Protein AF-A0A8J6JQG6-F1 (afdb_monomer)

pLDDT: mean 74.6, std 12.48, range [31.72, 90.19]

Structure (mmCIF, N/CA/C/O backbone):
data_AF-A0A8J6JQG6-F1
#
_entry.id   AF-A0A8J6JQG6-F1
#
loop_
_atom_site.group_PDB
_atom_site.id
_atom_site.type_symbol
_atom_site.label_atom_id
_atom_site.label_alt_id
_atom_site.label_comp_id
_atom_site.label_asym_id
_atom_site.label_entity_id
_atom_site.label_seq_id
_atom_site.pdbx_PDB_ins_code
_atom_site.Cartn_x
_atom_site.Cartn_y
_atom_site.Cartn_z
_atom_site.occupancy
_atom_site.B_iso_or_equiv
_atom_site.auth_seq_id
_atom_site.auth_comp_id
_atom_site.auth_asym_id
_atom_site.auth_atom_id
_atom_site.pdbx_PDB_model_num
ATOM 1 N N . MET A 1 1 ? -0.454 -1.328 13.607 1.00 31.72 1 MET A N 1
ATOM 2 C CA . MET A 1 1 ? 1.023 -1.395 13.628 1.00 31.72 1 MET A CA 1
ATOM 3 C C . MET A 1 1 ? 1.560 -2.389 12.595 1.00 31.72 1 MET A C 1
ATOM 5 O O . MET A 1 1 ? 2.395 -1.984 11.809 1.00 31.72 1 MET A O 1
ATOM 9 N N . ILE A 1 2 ? 1.030 -3.621 12.495 1.00 31.72 2 ILE A N 1
ATOM 10 C CA . ILE A 1 2 ? 1.484 -4.625 11.500 1.00 31.72 2 ILE A CA 1
ATOM 11 C C . ILE A 1 2 ? 1.287 -4.165 10.039 1.00 31.72 2 ILE A C 1
ATOM 13 O O . ILE A 1 2 ? 2.210 -4.265 9.242 1.00 31.72 2 ILE A O 1
ATOM 17 N N . SER A 1 3 ? 0.148 -3.559 9.688 1.00 44.53 3 SER A N 1
ATOM 18 C CA . SER A 1 3 ? -0.100 -3.089 8.309 1.00 44.53 3 SER A CA 1
ATOM 19 C C . SER A 1 3 ? 0.794 -1.925 7.861 1.00 44.53 3 SER A C 1
ATOM 21 O O . SER A 1 3 ? 0.922 -1.674 6.670 1.00 44.53 3 SER A O 1
ATOM 23 N N . PHE A 1 4 ? 1.421 -1.223 8.809 1.00 45.19 4 PHE A N 1
ATOM 24 C CA . PHE A 1 4 ? 2.232 -0.037 8.553 1.00 45.19 4 PHE A CA 1
ATOM 25 C C . PHE A 1 4 ? 3.608 -0.402 7.976 1.00 45.19 4 PHE A C 1
ATOM 27 O O . PHE A 1 4 ? 4.039 0.148 6.967 1.00 45.19 4 PHE A O 1
ATOM 34 N N . SER A 1 5 ? 4.280 -1.376 8.598 1.00 49.78 5 SER A N 1
ATOM 35 C CA . SER A 1 5 ? 5.591 -1.864 8.155 1.00 49.78 5 SER A CA 1
ATOM 36 C C . SER A 1 5 ? 5.506 -2.672 6.860 1.00 49.78 5 SER A C 1
ATOM 38 O O . SER A 1 5 ? 6.446 -2.654 6.072 1.00 49.78 5 SER A O 1
ATOM 40 N N . VAL A 1 6 ? 4.373 -3.343 6.627 1.00 56.91 6 VAL A N 1
ATOM 41 C CA . VAL A 1 6 ? 4.128 -4.097 5.392 1.00 56.91 6 VAL A CA 1
ATOM 42 C C . VAL A 1 6 ? 3.903 -3.137 4.220 1.00 56.91 6 VAL A C 1
ATOM 44 O O . VAL A 1 6 ? 4.641 -3.216 3.250 1.00 56.91 6 VAL A O 1
ATOM 47 N N . SER A 1 7 ? 2.996 -2.159 4.337 1.00 62.94 7 SER A N 1
ATOM 48 C CA . SER A 1 7 ? 2.684 -1.207 3.251 1.00 62.94 7 SER A CA 1
ATOM 49 C C . SER A 1 7 ? 3.905 -0.407 2.773 1.00 62.94 7 SER A C 1
ATOM 51 O O . SER A 1 7 ? 4.187 -0.374 1.580 1.00 62.94 7 SER A O 1
ATOM 53 N N . ALA A 1 8 ? 4.720 0.143 3.683 1.00 61.66 8 ALA A N 1
ATOM 54 C CA . ALA A 1 8 ? 5.916 0.895 3.285 1.00 61.66 8 ALA A CA 1
ATOM 55 C C . ALA A 1 8 ? 6.973 0.019 2.575 1.00 61.66 8 ALA A C 1
ATOM 57 O O . ALA A 1 8 ? 7.603 0.462 1.612 1.00 61.66 8 ALA A O 1
ATOM 58 N N . GLY A 1 9 ? 7.153 -1.232 3.018 1.00 68.44 9 GLY A N 1
ATOM 59 C CA . GLY A 1 9 ? 8.050 -2.192 2.365 1.00 68.44 9 GLY A CA 1
ATOM 60 C C . GLY A 1 9 ? 7.535 -2.648 0.997 1.00 68.44 9 GLY A C 1
ATOM 61 O O . GLY A 1 9 ? 8.308 -2.757 0.040 1.00 68.44 9 GLY A O 1
ATOM 62 N N . CYS A 1 10 ? 6.223 -2.847 0.875 1.00 71.25 10 CYS A N 1
ATOM 63 C CA . CYS A 1 10 ? 5.553 -3.154 -0.387 1.00 71.25 10 CYS A CA 1
ATOM 64 C C . CYS A 1 10 ? 5.668 -1.993 -1.379 1.00 71.25 10 CYS A C 1
ATOM 66 O O . CYS A 1 10 ? 6.067 -2.211 -2.517 1.00 71.25 10 CYS A O 1
ATOM 68 N N . ALA A 1 11 ? 5.421 -0.754 -0.949 1.00 72.62 11 ALA A N 1
ATOM 69 C CA . ALA A 1 11 ? 5.568 0.428 -1.794 1.00 72.62 11 ALA A CA 1
ATOM 70 C C . ALA A 1 11 ? 7.002 0.583 -2.324 1.00 72.62 11 ALA A C 1
ATOM 72 O O . ALA A 1 11 ? 7.199 0.845 -3.509 1.00 72.62 11 ALA A O 1
ATOM 73 N N . PHE A 1 12 ? 8.016 0.357 -1.485 1.00 76.88 12 PHE A N 1
ATOM 74 C CA . PHE A 1 12 ? 9.407 0.424 -1.931 1.00 76.88 12 PHE A CA 1
ATOM 75 C C . PHE A 1 12 ? 9.748 -0.677 -2.943 1.00 76.88 12 PHE A C 1
ATOM 77 O O . PHE A 1 12 ? 10.266 -0.403 -4.024 1.00 76.88 12 PHE A O 1
ATOM 84 N N . THR A 1 13 ? 9.421 -1.930 -2.619 1.00 79.00 13 THR A N 1
ATOM 85 C CA . THR A 1 13 ? 9.701 -3.068 -3.511 1.00 79.00 13 THR A CA 1
ATOM 86 C C . THR A 1 13 ? 8.932 -2.975 -4.825 1.00 79.00 13 THR A C 1
ATOM 88 O O . THR A 1 13 ? 9.470 -3.324 -5.876 1.00 79.00 13 THR A O 1
ATOM 91 N N . TYR A 1 14 ? 7.708 -2.447 -4.798 1.00 79.88 14 TYR A N 1
ATOM 92 C CA . TYR A 1 14 ? 6.912 -2.257 -6.000 1.00 79.88 14 TYR A CA 1
ATOM 93 C C . TYR A 1 14 ? 7.407 -1.084 -6.840 1.00 79.88 14 TYR A C 1
ATOM 95 O O . TYR A 1 14 ? 7.461 -1.206 -8.062 1.00 79.88 14 TYR A O 1
ATOM 103 N N . GLY A 1 15 ? 7.822 0.014 -6.205 1.00 74.31 15 GLY A N 1
ATOM 104 C CA . GLY A 1 15 ? 8.476 1.127 -6.890 1.00 74.31 15 GLY A CA 1
ATOM 105 C C . GLY A 1 15 ? 9.746 0.679 -7.612 1.00 74.31 15 GLY A C 1
ATOM 106 O O . GLY A 1 15 ? 9.905 0.962 -8.792 1.00 74.31 15 GLY A O 1
ATOM 107 N N . ALA A 1 16 ? 10.582 -0.112 -6.937 1.00 76.19 16 ALA A N 1
ATOM 108 C CA . ALA A 1 16 ? 11.867 -0.549 -7.473 1.00 76.19 16 ALA A CA 1
ATOM 109 C C . ALA A 1 16 ? 11.763 -1.643 -8.552 1.00 76.19 16 ALA A C 1
ATOM 111 O O . ALA A 1 16 ? 12.509 -1.607 -9.527 1.00 76.19 16 ALA A O 1
ATOM 112 N N . TYR A 1 17 ? 10.881 -2.637 -8.380 1.00 77.50 17 TYR A N 1
ATOM 113 C CA . TYR A 1 17 ? 10.898 -3.855 -9.212 1.00 77.50 17 TYR A CA 1
ATOM 114 C C . TYR A 1 17 ? 9.610 -4.125 -9.981 1.00 77.50 17 TYR A C 1
ATOM 116 O O . TYR A 1 17 ? 9.634 -4.860 -10.966 1.00 77.50 17 TYR A O 1
ATOM 124 N N . VAL A 1 18 ? 8.484 -3.549 -9.562 1.00 76.94 18 VAL A N 1
ATOM 125 C CA . VAL A 1 18 ? 7.160 -3.847 -10.133 1.00 76.94 18 VAL A CA 1
ATOM 126 C C . VAL A 1 18 ? 6.669 -2.704 -11.024 1.00 76.94 18 VAL A C 1
ATOM 128 O O . VAL A 1 18 ? 5.840 -2.931 -11.897 1.00 76.94 18 VAL A O 1
ATOM 131 N N . MET A 1 19 ? 7.210 -1.492 -10.884 1.00 80.81 19 MET A N 1
ATOM 132 C CA . MET A 1 19 ? 6.799 -0.315 -11.654 1.00 80.81 19 MET A CA 1
ATOM 133 C C . MET A 1 19 ? 6.865 -0.579 -13.174 1.00 80.81 19 MET A C 1
ATOM 135 O O . MET A 1 19 ? 7.874 -1.113 -13.640 1.00 80.81 19 MET A O 1
ATOM 139 N N . PRO A 1 20 ? 5.820 -0.260 -13.963 1.00 77.50 20 PRO A N 1
ATOM 140 C CA . PRO A 1 20 ? 5.803 -0.530 -15.400 1.00 77.50 20 PRO A CA 1
ATOM 141 C C . PRO A 1 20 ? 6.853 0.302 -16.143 1.00 77.50 20 PRO A C 1
ATOM 143 O O . PRO A 1 20 ? 7.107 1.450 -15.783 1.00 77.50 20 PRO A O 1
ATOM 146 N N . ASP A 1 21 ? 7.401 -0.251 -17.228 1.00 76.94 21 ASP A N 1
ATOM 147 C CA . ASP A 1 21 ? 8.531 0.332 -17.974 1.00 76.94 21 ASP A CA 1
ATOM 148 C C . ASP A 1 21 ? 8.277 1.783 -18.420 1.00 76.94 21 ASP A C 1
ATOM 150 O O . ASP A 1 21 ? 9.176 2.616 -18.392 1.00 76.94 21 ASP A O 1
ATOM 154 N N . ARG A 1 22 ? 7.023 2.123 -18.752 1.00 75.56 22 ARG A N 1
ATOM 155 C CA . ARG A 1 22 ? 6.607 3.477 -19.167 1.00 75.56 22 ARG A CA 1
ATOM 156 C C . ARG A 1 22 ? 6.625 4.518 -18.047 1.00 75.56 22 ARG A C 1
ATOM 158 O O . ARG A 1 22 ? 6.562 5.709 -18.338 1.00 75.56 22 ARG A O 1
ATOM 165 N N . TRP A 1 23 ? 6.599 4.092 -16.786 1.00 77.56 23 TRP A N 1
ATOM 166 C CA . TRP A 1 23 ? 6.561 4.989 -15.626 1.00 77.56 23 TRP A CA 1
ATOM 167 C C . TRP A 1 23 ? 7.932 5.171 -14.988 1.00 77.56 23 TRP A C 1
ATOM 169 O O . TRP A 1 23 ? 8.111 6.109 -14.213 1.00 77.56 23 TRP A O 1
ATOM 179 N N . ILE A 1 24 ? 8.896 4.319 -15.334 1.00 77.38 24 ILE A N 1
ATOM 180 C CA . ILE A 1 24 ? 10.275 4.420 -14.866 1.00 77.38 24 ILE A CA 1
ATOM 181 C C . ILE A 1 24 ? 10.868 5.741 -15.369 1.00 77.38 24 ILE A C 1
ATOM 183 O O . ILE A 1 24 ? 10.673 6.135 -16.515 1.00 77.38 24 ILE A O 1
ATOM 187 N N . ASN A 1 25 ? 11.513 6.469 -14.455 1.00 77.56 25 ASN A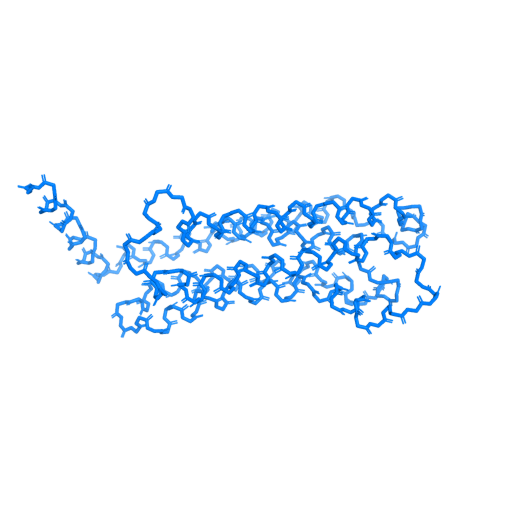 N 1
ATOM 188 C CA . ASN A 1 25 ? 11.981 7.860 -14.598 1.00 77.56 25 ASN A CA 1
ATOM 189 C C . ASN A 1 25 ? 10.887 8.919 -14.847 1.00 77.56 25 ASN A C 1
ATOM 191 O O . ASN A 1 25 ? 11.194 10.090 -15.069 1.00 77.56 25 ASN A O 1
ATOM 195 N N . GLY A 1 26 ? 9.609 8.545 -14.776 1.00 80.56 26 GLY A N 1
ATOM 196 C CA . GLY A 1 26 ? 8.495 9.486 -14.799 1.00 80.56 26 GLY A CA 1
ATOM 197 C C . GLY A 1 26 ? 8.280 10.179 -13.451 1.00 80.56 26 GLY A C 1
ATOM 198 O O . GLY A 1 26 ? 8.746 9.731 -12.402 1.00 80.56 26 GLY A O 1
ATOM 199 N N . THR A 1 27 ? 7.480 11.246 -13.458 1.00 81.06 27 THR A N 1
ATOM 200 C CA . THR A 1 27 ? 7.080 11.968 -12.236 1.00 81.06 27 THR A CA 1
ATOM 201 C C . THR A 1 27 ? 6.373 11.055 -11.234 1.00 81.06 27 THR A C 1
ATOM 203 O O . THR A 1 27 ? 6.623 11.143 -10.035 1.00 81.06 27 THR A O 1
ATOM 206 N N . PHE A 1 28 ? 5.534 10.130 -11.712 1.00 81.12 28 PHE A N 1
ATOM 207 C CA . PHE A 1 28 ? 4.843 9.174 -10.848 1.00 81.12 28 PHE A CA 1
ATOM 208 C C . PHE A 1 28 ? 5.825 8.286 -10.076 1.00 81.12 28 PHE A C 1
ATOM 210 O O . PHE A 1 28 ? 5.639 8.096 -8.880 1.00 81.12 28 PHE A O 1
ATOM 217 N N . HIS A 1 29 ? 6.898 7.810 -10.715 1.00 80.94 29 HIS A N 1
ATOM 218 C CA . HIS A 1 29 ? 7.908 6.970 -10.067 1.00 80.94 29 HIS A CA 1
ATOM 219 C C . HIS A 1 29 ? 8.642 7.701 -8.942 1.00 80.94 29 HIS A C 1
ATOM 221 O O . HIS A 1 29 ? 8.753 7.164 -7.843 1.00 80.94 29 HIS A O 1
ATOM 227 N N . GLN A 1 30 ? 9.029 8.959 -9.166 1.00 79.50 30 GLN A N 1
ATOM 228 C CA . GLN A 1 30 ? 9.729 9.768 -8.162 1.00 79.50 30 GLN A CA 1
ATOM 229 C C . GLN A 1 30 ? 8.852 10.123 -6.951 1.00 79.50 30 GLN A C 1
ATOM 231 O O . GLN A 1 30 ? 9.328 10.138 -5.816 1.00 79.50 30 GLN A O 1
ATOM 236 N N . TYR A 1 31 ? 7.564 10.405 -7.170 1.00 82.50 31 TYR A N 1
ATOM 237 C CA . TYR A 1 31 ? 6.649 10.777 -6.086 1.00 82.50 31 TYR A CA 1
ATOM 238 C C . TYR A 1 31 ? 5.974 9.584 -5.404 1.00 82.50 31 TYR A C 1
ATOM 240 O O . TYR A 1 31 ? 5.412 9.755 -4.323 1.00 82.50 31 TYR A O 1
ATOM 248 N N . TYR A 1 32 ? 6.050 8.380 -5.972 1.00 83.56 32 TYR A N 1
ATOM 249 C CA . TYR A 1 32 ? 5.367 7.200 -5.445 1.00 83.56 32 TYR A CA 1
ATOM 250 C C . TYR A 1 32 ? 5.757 6.879 -3.996 1.00 83.56 32 TYR A C 1
ATOM 252 O O . TYR A 1 32 ? 4.893 6.775 -3.125 1.00 83.56 32 TYR A O 1
ATOM 260 N N . VAL A 1 33 ? 7.061 6.794 -3.717 1.00 82.12 33 VAL A N 1
ATOM 261 C CA . VAL A 1 33 ? 7.590 6.455 -2.387 1.00 82.12 33 VAL A CA 1
ATOM 262 C C . VAL A 1 33 ? 7.330 7.571 -1.353 1.00 82.12 33 VAL A C 1
ATOM 264 O O . VAL A 1 33 ? 6.841 7.260 -0.263 1.00 82.12 33 VAL A O 1
ATOM 267 N N . PRO A 1 34 ? 7.552 8.869 -1.655 1.00 83.00 34 PRO A N 1
ATOM 268 C CA . PRO A 1 34 ? 7.149 9.963 -0.766 1.00 83.00 34 PRO A CA 1
ATOM 269 C C . PRO A 1 34 ? 5.640 10.030 -0.488 1.00 83.00 34 PRO A C 1
ATOM 271 O O . PRO A 1 34 ? 5.243 10.283 0.650 1.00 83.00 34 PRO A O 1
ATOM 274 N N . ILE A 1 35 ? 4.787 9.792 -1.493 1.00 84.69 35 ILE A N 1
ATOM 275 C CA . ILE A 1 35 ? 3.328 9.771 -1.306 1.00 84.69 35 ILE A CA 1
ATOM 276 C C . ILE A 1 35 ? 2.924 8.571 -0.448 1.00 84.69 35 ILE A C 1
ATOM 278 O O . ILE A 1 35 ? 2.113 8.737 0.461 1.00 84.69 35 ILE A O 1
ATOM 282 N N . ALA A 1 36 ? 3.520 7.393 -0.661 1.00 83.44 36 ALA A N 1
ATOM 283 C CA . ALA A 1 36 ? 3.309 6.239 0.209 1.00 83.44 36 ALA A CA 1
ATOM 284 C C . ALA A 1 36 ? 3.681 6.576 1.661 1.00 83.44 36 ALA A C 1
ATOM 286 O O . ALA A 1 36 ? 2.878 6.362 2.569 1.00 83.44 36 ALA A O 1
ATOM 287 N N . ALA A 1 37 ? 4.842 7.207 1.883 1.00 83.44 37 ALA A N 1
ATOM 288 C CA . ALA A 1 37 ? 5.263 7.679 3.201 1.00 83.44 37 ALA A CA 1
ATOM 289 C C . ALA A 1 37 ? 4.264 8.675 3.812 1.00 83.44 37 ALA A C 1
ATOM 291 O O . ALA A 1 37 ? 3.913 8.552 4.984 1.00 83.44 37 ALA A O 1
ATOM 292 N N . PHE A 1 38 ? 3.741 9.618 3.030 1.00 84.75 38 PHE A N 1
ATOM 293 C CA . PHE A 1 38 ? 2.726 10.556 3.502 1.00 84.75 38 PHE A CA 1
ATOM 294 C C . PHE A 1 38 ? 1.393 9.873 3.846 1.00 84.75 38 PHE A C 1
ATOM 296 O O . PHE A 1 38 ? 0.810 10.135 4.903 1.00 84.75 38 PHE A O 1
ATOM 303 N N . ASN A 1 39 ? 0.951 8.933 3.010 1.00 85.19 39 ASN A N 1
ATOM 304 C CA . ASN A 1 39 ? -0.240 8.120 3.246 1.00 85.19 39 ASN A CA 1
ATOM 305 C C . ASN A 1 39 ? -0.147 7.375 4.573 1.00 85.19 39 ASN A C 1
ATOM 307 O O . ASN A 1 39 ? -1.154 7.228 5.268 1.00 85.19 39 ASN A O 1
ATOM 311 N N . THR A 1 40 ? 1.056 6.963 4.969 1.00 83.19 40 THR A N 1
ATOM 312 C CA . THR A 1 40 ? 1.254 6.313 6.257 1.00 83.19 40 THR A CA 1
ATOM 313 C C . THR A 1 40 ? 0.905 7.230 7.443 1.00 83.19 40 THR A C 1
ATOM 315 O O . THR A 1 40 ? 0.198 6.798 8.356 1.00 83.19 40 THR A O 1
ATOM 318 N N . PHE A 1 41 ? 1.278 8.516 7.398 1.00 84.69 41 PHE A N 1
ATOM 319 C CA . PHE A 1 41 ? 0.901 9.493 8.428 1.00 84.69 41 PHE A CA 1
ATOM 320 C C . PHE A 1 41 ? -0.611 9.710 8.475 1.00 84.69 41 PHE A C 1
ATOM 322 O O . PHE A 1 41 ? -1.184 9.766 9.565 1.00 84.69 41 PHE A O 1
ATOM 329 N N . ILE A 1 42 ? -1.267 9.778 7.309 1.00 85.50 42 ILE A N 1
ATOM 330 C CA . ILE A 1 42 ? -2.731 9.877 7.224 1.00 85.50 42 ILE A CA 1
ATOM 331 C C . ILE A 1 42 ? -3.373 8.655 7.883 1.00 85.50 42 ILE A C 1
ATOM 333 O O . ILE A 1 42 ? -4.238 8.807 8.741 1.00 85.50 42 ILE A O 1
ATOM 337 N N . CYS A 1 43 ? -2.937 7.443 7.536 1.00 84.44 43 CYS A N 1
ATOM 338 C CA . CYS A 1 43 ? -3.525 6.208 8.057 1.00 84.44 43 CYS A CA 1
ATOM 339 C C . CYS A 1 43 ? -3.356 6.087 9.576 1.00 84.44 43 CYS A C 1
ATOM 341 O O . CYS A 1 43 ? -4.300 5.707 10.277 1.00 84.44 43 CYS A O 1
ATOM 343 N N . THR A 1 44 ? -2.185 6.454 10.099 1.00 85.06 44 THR A N 1
ATOM 344 C CA . THR A 1 44 ? -1.936 6.503 11.545 1.00 85.06 44 THR A CA 1
ATOM 345 C C . THR A 1 44 ? -2.786 7.571 12.215 1.00 85.06 44 THR A C 1
ATOM 347 O O . THR A 1 44 ? -3.432 7.279 13.217 1.00 85.06 44 THR A O 1
ATOM 350 N N . GLY A 1 45 ? -2.871 8.772 11.638 1.00 84.94 45 GLY A N 1
ATOM 351 C CA . GLY A 1 45 ? -3.731 9.842 12.138 1.00 84.94 45 GLY A CA 1
ATOM 352 C C . GLY A 1 45 ? -5.201 9.423 12.204 1.00 84.94 45 GLY A C 1
ATOM 353 O O . GLY A 1 45 ? -5.830 9.575 13.249 1.00 84.94 45 GLY A O 1
ATOM 354 N N . LEU A 1 46 ? -5.731 8.814 11.138 1.00 84.19 46 LEU A N 1
ATOM 355 C CA . LEU A 1 46 ? -7.100 8.288 11.089 1.00 84.19 46 LEU A CA 1
ATOM 356 C C . LEU A 1 46 ? -7.328 7.172 12.119 1.00 84.19 46 LEU A C 1
ATOM 358 O O . LEU A 1 46 ? -8.363 7.164 12.784 1.00 84.19 46 LEU A O 1
ATOM 362 N N . SER A 1 47 ? -6.360 6.267 12.290 1.00 83.12 47 SER A N 1
ATOM 363 C CA . SER A 1 47 ? -6.435 5.165 13.264 1.00 83.12 47 SER A CA 1
ATOM 364 C C . SER A 1 47 ? -6.362 5.651 14.714 1.00 83.12 47 SER A C 1
ATOM 366 O O . SER A 1 47 ? -7.019 5.104 15.597 1.00 83.12 47 SER A O 1
ATOM 368 N N . CYS A 1 48 ? -5.562 6.681 14.987 1.00 83.75 48 CYS A N 1
ATOM 369 C CA . CYS A 1 48 ? -5.503 7.306 16.303 1.00 83.75 48 CYS A CA 1
ATOM 370 C C . CYS A 1 48 ? -6.777 8.115 16.580 1.00 83.75 48 CYS A C 1
ATOM 372 O O . CYS A 1 48 ? -7.351 8.015 17.665 1.00 83.75 48 CYS A O 1
ATOM 374 N N . TYR A 1 49 ? -7.264 8.864 15.587 1.00 82.50 49 TYR A N 1
ATOM 375 C CA . TYR A 1 49 ? -8.473 9.675 15.705 1.00 82.50 49 TYR A CA 1
ATOM 376 C C . TYR A 1 49 ? -9.740 8.828 15.874 1.00 82.50 49 TYR A C 1
ATOM 378 O O . TYR A 1 49 ? -10.624 9.187 16.657 1.00 82.50 49 TYR A O 1
ATOM 386 N N . SER A 1 50 ? -9.814 7.658 15.227 1.00 83.00 50 SER A N 1
ATOM 387 C CA . SER A 1 50 ? -10.954 6.746 15.373 1.00 83.00 50 SER A CA 1
ATOM 388 C C . SER A 1 50 ? -11.195 6.330 16.828 1.00 83.00 50 SER A C 1
ATOM 390 O O . SER A 1 50 ? -12.334 6.035 17.183 1.00 83.00 50 SER A O 1
ATOM 392 N N . ARG A 1 51 ? -10.162 6.351 17.683 1.00 79.31 51 ARG A N 1
ATOM 393 C CA . ARG A 1 51 ? -10.275 6.019 19.111 1.00 79.31 51 ARG A CA 1
ATOM 394 C C . ARG A 1 51 ? -11.035 7.068 19.922 1.00 79.31 51 ARG A C 1
ATOM 396 O O . ARG A 1 51 ? -11.750 6.718 20.852 1.00 79.31 51 ARG A O 1
ATOM 403 N N . PHE A 1 52 ? -10.946 8.342 19.545 1.00 78.75 52 PHE A N 1
ATOM 404 C CA . PHE A 1 52 ? -11.738 9.404 20.179 1.00 78.75 52 PHE A CA 1
ATOM 405 C C . PHE A 1 52 ? -13.214 9.320 19.778 1.00 78.75 52 PHE A C 1
ATOM 407 O O . PHE A 1 52 ? -14.097 9.594 20.585 1.00 78.75 52 PHE A O 1
ATOM 414 N N . LEU A 1 53 ? -13.480 8.904 18.538 1.00 76.62 53 LEU A N 1
ATOM 415 C CA . LEU A 1 53 ? -14.831 8.752 17.996 1.00 76.62 53 LEU A CA 1
ATOM 416 C C . LEU A 1 53 ? -15.505 7.427 18.370 1.00 76.62 53 LEU A C 1
ATOM 418 O O . LEU A 1 53 ? -16.692 7.265 18.100 1.00 76.62 53 LEU A O 1
ATOM 422 N N . GLU A 1 54 ? -14.776 6.476 18.955 1.00 77.25 54 GLU A N 1
ATOM 423 C CA . GLU A 1 54 ? -15.289 5.138 19.268 1.00 77.25 54 GLU A CA 1
ATOM 424 C C . GLU A 1 54 ? -16.500 5.187 20.209 1.00 77.25 54 GLU A C 1
ATOM 426 O O . GLU A 1 54 ? -17.463 4.449 20.005 1.00 77.25 54 GLU A O 1
ATOM 431 N N . VAL A 1 55 ? -16.488 6.117 21.169 1.00 69.75 55 VAL A N 1
ATOM 432 C CA . VAL A 1 55 ? -17.564 6.287 22.157 1.00 69.75 55 VAL A CA 1
ATOM 433 C C . VAL A 1 55 ? -18.754 7.059 21.590 1.00 69.75 55 VAL A C 1
ATOM 435 O O . VAL A 1 55 ? -19.895 6.648 21.777 1.00 69.75 55 VAL A O 1
ATOM 438 N N . ASP A 1 56 ? -18.505 8.156 20.870 1.00 77.06 56 ASP A N 1
ATOM 439 C CA . ASP A 1 56 ? -19.578 9.035 20.387 1.00 77.06 56 ASP A CA 1
ATOM 440 C C . ASP A 1 56 ? -20.229 8.508 19.089 1.00 77.06 56 ASP A C 1
ATOM 442 O O . ASP A 1 56 ? -21.422 8.716 18.857 1.00 77.06 56 ASP A O 1
ATOM 446 N N . ARG A 1 57 ? -19.459 7.849 18.206 1.00 79.50 57 ARG A N 1
ATOM 447 C CA . ARG A 1 57 ? -19.884 7.392 16.867 1.00 79.50 57 ARG A CA 1
ATOM 448 C C . ARG A 1 57 ? -19.179 6.081 16.457 1.00 79.50 57 ARG A C 1
ATOM 450 O O . ARG A 1 57 ? -18.312 6.093 15.573 1.00 79.50 57 ARG A O 1
ATOM 457 N N . PRO A 1 58 ? -19.607 4.915 16.979 1.00 78.56 58 PRO A N 1
ATO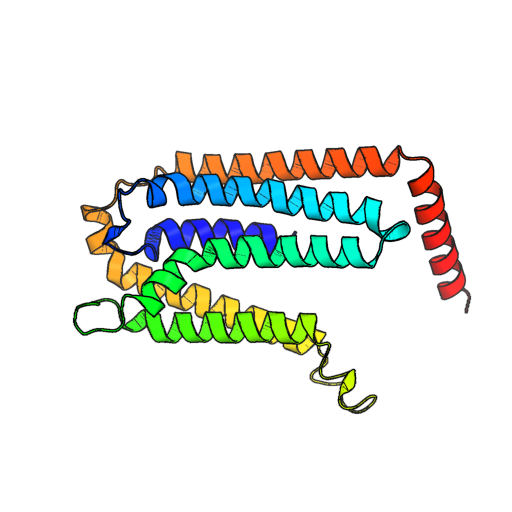M 458 C CA . PRO A 1 58 ? -18.925 3.635 16.749 1.00 78.56 58 PRO A CA 1
ATOM 459 C C . PRO A 1 58 ? -18.902 3.199 15.274 1.00 78.56 58 PRO A C 1
ATOM 461 O O . PRO A 1 58 ? -17.949 2.566 14.825 1.00 78.56 58 PRO A O 1
ATOM 464 N N . ALA A 1 59 ? -19.921 3.560 14.485 1.00 79.94 59 ALA A N 1
ATOM 465 C CA . ALA A 1 59 ? -19.955 3.260 13.050 1.00 79.94 59 ALA A CA 1
ATOM 466 C C . ALA A 1 59 ? -18.892 4.047 12.261 1.00 79.94 59 ALA A C 1
ATOM 468 O O . ALA A 1 59 ? -18.231 3.488 11.387 1.00 79.94 59 ALA A O 1
ATOM 469 N N . LEU A 1 60 ? -18.688 5.325 12.603 1.00 82.12 60 LEU A N 1
ATOM 470 C CA . LEU A 1 60 ? -17.684 6.173 11.963 1.00 82.12 60 LEU A CA 1
ATOM 471 C C . LEU A 1 60 ? -16.269 5.722 12.342 1.00 82.12 60 LEU A C 1
ATOM 473 O O . LEU A 1 60 ? -15.414 5.627 11.470 1.00 82.12 60 LEU A O 1
ATOM 477 N N . SER A 1 61 ? -16.039 5.362 13.609 1.00 80.56 61 SER A N 1
ATOM 478 C CA . SER A 1 61 ? -14.760 4.797 14.065 1.00 80.56 61 SER A CA 1
ATOM 479 C C . SER A 1 61 ? -14.386 3.521 13.296 1.00 80.56 61 SER A C 1
ATOM 481 O O . SER A 1 61 ? -13.267 3.397 12.790 1.00 80.56 61 SER A O 1
ATOM 483 N N . LYS A 1 62 ? -15.351 2.608 13.102 1.00 77.94 62 LYS A N 1
ATOM 484 C CA . LYS A 1 62 ? -15.158 1.401 12.281 1.00 77.94 62 LYS A CA 1
ATOM 485 C C . LYS A 1 62 ? -14.826 1.740 10.828 1.00 77.94 62 LYS A C 1
ATOM 487 O O . LYS A 1 62 ? -13.876 1.173 10.295 1.00 77.94 62 LYS A O 1
ATOM 492 N N . LEU A 1 63 ? -15.557 2.672 10.210 1.00 84.12 63 LEU A N 1
ATOM 493 C CA . LEU A 1 63 ? -15.300 3.101 8.833 1.00 84.12 63 LEU A CA 1
ATOM 494 C C . LEU A 1 63 ? -13.903 3.714 8.678 1.00 84.12 63 LEU A C 1
ATOM 496 O O . LEU A 1 63 ? -13.184 3.331 7.762 1.00 84.12 63 LEU A O 1
ATOM 500 N N . LEU A 1 64 ? -13.504 4.618 9.578 1.00 81.12 64 LEU A N 1
ATOM 501 C CA . LEU A 1 64 ? -12.185 5.257 9.550 1.00 81.12 64 LEU A CA 1
ATOM 502 C C . LEU A 1 64 ? -11.058 4.231 9.667 1.00 81.12 64 LEU A C 1
ATOM 504 O O . LEU A 1 64 ? -10.088 4.294 8.916 1.00 81.12 64 LEU A O 1
ATOM 508 N N . ARG A 1 65 ? -11.211 3.251 10.562 1.00 80.38 65 ARG A N 1
ATOM 509 C CA . ARG A 1 65 ? -10.231 2.178 10.736 1.00 80.38 65 ARG A CA 1
ATOM 510 C C . ARG A 1 65 ? -10.138 1.288 9.497 1.00 80.38 65 ARG A C 1
ATOM 512 O O . ARG A 1 65 ? -9.037 0.962 9.073 1.00 80.38 65 ARG A O 1
ATOM 519 N N . THR A 1 66 ? -11.266 0.926 8.886 1.00 79.44 66 THR A N 1
ATOM 520 C CA . THR A 1 66 ? -11.267 0.153 7.634 1.00 79.44 66 THR A CA 1
ATOM 521 C C . THR A 1 66 ? -10.671 0.959 6.479 1.00 79.44 66 THR A C 1
ATOM 523 O O . THR A 1 66 ? -9.840 0.438 5.738 1.00 79.44 66 THR A O 1
ATOM 526 N N . ALA A 1 67 ? -11.019 2.241 6.352 1.00 81.81 67 ALA A N 1
ATOM 527 C CA . ALA A 1 67 ? -10.466 3.130 5.333 1.00 81.81 67 ALA A CA 1
ATOM 528 C C . ALA A 1 67 ? -8.942 3.280 5.471 1.00 81.81 67 ALA A C 1
ATOM 530 O O . ALA A 1 67 ? -8.239 3.221 4.466 1.00 81.81 67 ALA A O 1
ATOM 531 N N . ALA A 1 68 ? -8.426 3.374 6.702 1.00 81.00 68 ALA A N 1
ATOM 532 C CA . ALA A 1 68 ? -6.991 3.430 6.983 1.00 81.00 68 ALA A CA 1
ATOM 533 C C . ALA A 1 68 ? -6.222 2.160 6.563 1.00 81.00 68 ALA A C 1
ATOM 535 O O . ALA A 1 68 ? -5.005 2.218 6.421 1.00 81.00 68 ALA A O 1
ATOM 536 N N . PHE A 1 69 ? -6.901 1.029 6.339 1.00 76.69 69 PHE A N 1
ATOM 537 C CA . PHE A 1 69 ? -6.291 -0.186 5.783 1.00 76.69 69 PHE A CA 1
ATOM 538 C C . PHE A 1 69 ? -6.488 -0.312 4.270 1.00 76.69 69 PHE A C 1
ATOM 540 O O . PHE A 1 69 ? -5.560 -0.692 3.561 1.00 76.69 69 PHE A O 1
ATOM 547 N N . VAL A 1 70 ? -7.680 0.017 3.765 1.00 80.50 70 VAL A N 1
ATOM 548 C CA . VAL A 1 70 ? -8.011 -0.125 2.337 1.00 80.50 70 VAL A CA 1
ATOM 549 C C . VAL A 1 70 ? -7.282 0.914 1.487 1.00 80.50 70 VAL A C 1
ATOM 551 O O . VAL A 1 70 ? -6.780 0.578 0.420 1.00 80.50 70 VAL A O 1
ATOM 554 N N . HIS A 1 71 ? -7.187 2.159 1.954 1.00 82.88 71 HIS A N 1
ATOM 555 C CA . HIS A 1 71 ? -6.534 3.241 1.218 1.00 82.88 71 HIS A CA 1
ATOM 556 C C . HIS A 1 71 ? -5.066 2.942 0.849 1.00 82.88 71 HIS A C 1
ATOM 558 O O . HIS A 1 71 ? -4.749 2.981 -0.341 1.00 82.88 71 HIS A O 1
ATOM 564 N N . PRO A 1 72 ? -4.166 2.616 1.803 1.00 81.94 72 PRO A N 1
ATOM 565 C CA . PRO A 1 72 ? -2.777 2.307 1.470 1.00 81.94 72 PRO A CA 1
ATOM 566 C C . PRO A 1 72 ? -2.674 1.038 0.623 1.00 81.94 72 PRO A C 1
ATOM 568 O O . PRO A 1 72 ? -1.899 1.012 -0.322 1.00 81.94 72 PRO A O 1
ATOM 571 N N . PHE A 1 73 ? -3.522 0.032 0.871 1.00 81.12 73 PHE A N 1
ATOM 572 C CA . PHE A 1 73 ? -3.559 -1.169 0.039 1.00 81.12 73 PHE A CA 1
ATOM 573 C C . PHE A 1 73 ? -3.876 -0.844 -1.427 1.00 81.12 73 PHE A C 1
ATOM 575 O O . PHE A 1 73 ? -3.176 -1.306 -2.323 1.00 81.12 73 PHE A O 1
ATOM 582 N N . VAL A 1 74 ? -4.904 -0.037 -1.698 1.00 83.06 74 VAL A N 1
ATOM 583 C CA . VAL A 1 74 ? -5.255 0.341 -3.076 1.00 83.06 74 VAL A CA 1
ATOM 584 C C . VAL A 1 74 ? -4.133 1.153 -3.716 1.00 83.06 74 VAL A C 1
ATOM 586 O O . VAL A 1 74 ? -3.786 0.874 -4.860 1.00 83.06 74 VAL A O 1
ATOM 589 N N . PHE A 1 75 ? -3.553 2.109 -2.983 1.00 85.25 75 PHE A N 1
ATOM 590 C CA . PHE A 1 75 ? -2.456 2.940 -3.478 1.00 85.25 75 PHE A CA 1
ATOM 591 C C . PHE A 1 75 ? -1.223 2.107 -3.847 1.00 85.25 75 PHE A C 1
ATOM 593 O O . PHE A 1 75 ? -0.715 2.222 -4.963 1.00 85.25 75 PHE A O 1
ATOM 600 N N . ASP A 1 76 ? -0.795 1.220 -2.948 1.00 82.50 76 ASP A N 1
ATOM 601 C CA . ASP A 1 76 ? 0.389 0.386 -3.150 1.00 82.50 76 ASP A CA 1
ATOM 602 C C . ASP A 1 76 ? 0.202 -0.590 -4.321 1.00 82.50 76 ASP A C 1
ATOM 604 O O . ASP A 1 76 ? 1.161 -0.965 -4.984 1.00 82.50 76 ASP A O 1
ATOM 608 N N . ASN A 1 77 ? -1.034 -0.995 -4.621 1.00 82.69 77 ASN A N 1
ATOM 609 C CA . ASN A 1 77 ? -1.330 -1.904 -5.727 1.00 82.69 77 ASN A CA 1
ATOM 610 C C . ASN A 1 77 ? -1.591 -1.188 -7.069 1.00 82.69 77 ASN A C 1
ATOM 612 O O . ASN A 1 77 ? -1.813 -1.871 -8.069 1.00 82.69 77 ASN A O 1
ATOM 616 N N . ILE A 1 78 ? -1.519 0.151 -7.156 1.00 84.94 78 ILE A N 1
ATOM 617 C CA . ILE A 1 78 ? -1.719 0.893 -8.423 1.00 84.94 78 ILE A CA 1
ATOM 618 C C . ILE A 1 78 ? -0.817 0.372 -9.563 1.00 84.94 78 ILE A C 1
ATOM 620 O O . ILE A 1 78 ? -1.349 0.106 -10.647 1.00 84.94 78 ILE A O 1
ATOM 624 N N . PRO A 1 79 ? 0.507 0.174 -9.372 1.00 81.81 79 PRO A N 1
ATOM 625 C CA . PRO A 1 79 ? 1.378 -0.331 -10.437 1.00 81.81 79 PRO A CA 1
ATOM 626 C C . PRO A 1 79 ? 0.995 -1.745 -10.891 1.00 81.81 79 PRO A C 1
ATOM 628 O O . PRO A 1 79 ? 1.097 -2.065 -12.077 1.00 81.81 79 PRO A O 1
ATOM 631 N N . LEU A 1 80 ? 0.505 -2.577 -9.965 1.00 80.19 80 LEU A N 1
ATOM 632 C CA . LEU A 1 80 ? 0.019 -3.922 -10.268 1.00 80.19 80 LEU A CA 1
ATOM 633 C C . LEU A 1 80 ? -1.277 -3.897 -11.062 1.00 80.19 80 LEU A C 1
ATOM 635 O O . LEU A 1 80 ? -1.368 -4.581 -12.077 1.00 80.19 80 LEU A O 1
ATOM 639 N N . PHE A 1 81 ? -2.256 -3.086 -10.658 1.00 83.69 81 PHE A N 1
ATOM 640 C CA . PHE A 1 81 ? -3.490 -2.935 -11.424 1.00 83.69 81 PHE A CA 1
ATOM 641 C C . PHE A 1 81 ? -3.205 -2.413 -12.831 1.00 83.69 81 PHE A C 1
ATOM 643 O O . PHE A 1 81 ? -3.786 -2.914 -13.789 1.00 83.69 81 PHE A O 1
ATOM 650 N N . TYR A 1 82 ? -2.267 -1.473 -12.982 1.00 81.81 82 TYR A N 1
ATOM 651 C CA . TYR A 1 82 ? -1.857 -1.005 -14.303 1.00 81.81 82 TYR A CA 1
ATOM 652 C C . TYR A 1 82 ? -1.246 -2.133 -15.144 1.00 81.81 82 TYR A C 1
ATOM 654 O O . TYR A 1 82 ? -1.659 -2.332 -16.285 1.00 81.81 82 TYR A O 1
ATOM 662 N N . ARG A 1 83 ? -0.312 -2.917 -14.589 1.00 78.81 83 ARG A N 1
ATOM 663 C CA . ARG A 1 83 ? 0.265 -4.076 -15.293 1.00 78.81 83 ARG A CA 1
ATOM 664 C C . ARG A 1 83 ? -0.797 -5.112 -15.664 1.00 78.81 83 ARG A C 1
ATOM 666 O O . ARG A 1 83 ? -0.805 -5.579 -16.792 1.00 78.81 83 ARG A O 1
ATOM 673 N N . LEU A 1 84 ? -1.718 -5.438 -14.764 1.00 78.25 84 LEU A N 1
ATOM 674 C CA . LEU A 1 84 ? -2.758 -6.435 -15.031 1.00 78.25 84 LEU A CA 1
ATOM 675 C C . LEU A 1 84 ? -3.800 -5.962 -16.051 1.00 78.25 84 LEU A C 1
ATOM 677 O O . LEU A 1 84 ? -4.321 -6.784 -16.793 1.00 78.25 84 LEU A O 1
ATOM 681 N N . LEU A 1 85 ? -4.115 -4.665 -16.101 1.00 77.50 85 LEU A N 1
ATOM 682 C CA . LEU A 1 85 ? -5.110 -4.124 -17.035 1.00 77.50 85 LEU A CA 1
ATOM 683 C C . LEU A 1 85 ? -4.522 -3.793 -18.411 1.00 77.50 85 LEU A C 1
ATOM 685 O O . LEU A 1 85 ? -5.207 -3.954 -19.418 1.00 77.50 85 LEU A O 1
ATOM 689 N N . PHE A 1 86 ? -3.276 -3.314 -18.462 1.00 72.81 86 PHE A N 1
ATOM 690 C CA . PHE A 1 86 ? -2.656 -2.795 -19.687 1.00 72.81 86 PHE A CA 1
ATOM 691 C C . PHE A 1 86 ? -1.539 -3.684 -20.257 1.00 72.81 86 PHE A C 1
ATOM 693 O O . PHE A 1 86 ? -1.077 -3.409 -21.361 1.00 72.81 86 PHE A O 1
ATOM 700 N N . CYS A 1 87 ? -1.119 -4.742 -19.554 1.00 67.56 87 CYS A N 1
ATOM 701 C CA . CYS A 1 87 ? -0.107 -5.710 -20.006 1.00 67.56 87 CYS A CA 1
ATOM 702 C C . CYS A 1 87 ? -0.733 -7.097 -20.281 1.00 67.56 87 CYS A C 1
ATOM 704 O O . CYS A 1 87 ? -0.231 -8.124 -19.837 1.00 67.56 87 CYS A O 1
ATOM 706 N N . PHE A 1 88 ? -1.862 -7.135 -20.998 1.00 56.12 88 PHE A N 1
ATOM 707 C CA . PHE A 1 88 ? -2.456 -8.367 -21.539 1.00 56.12 88 PHE A CA 1
ATOM 708 C C . PHE A 1 88 ? -2.055 -8.484 -23.024 1.00 56.12 88 PHE A C 1
ATOM 710 O O . PHE A 1 88 ? -2.788 -8.032 -23.901 1.00 56.12 88 PHE A O 1
ATOM 717 N N . GLY A 1 89 ? -0.858 -9.004 -23.325 1.00 54.22 89 GLY A N 1
ATOM 718 C CA . GLY A 1 89 ? -0.377 -9.126 -24.712 1.00 54.22 89 GLY A CA 1
ATOM 719 C C . GLY A 1 89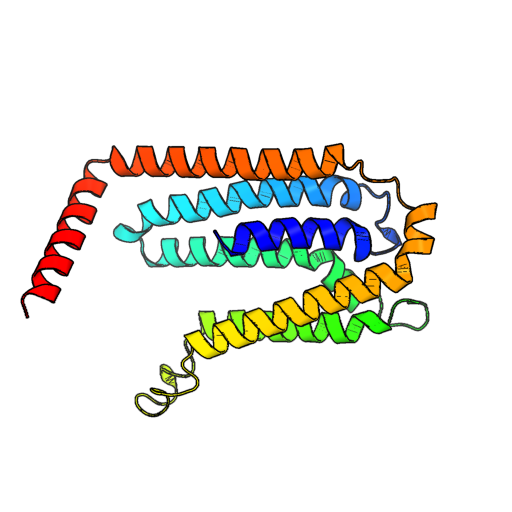 ? 1.039 -9.697 -24.866 1.00 54.22 89 GLY A C 1
ATOM 720 O O . GLY A 1 89 ? 1.770 -9.837 -23.886 1.00 54.22 89 GLY A O 1
ATOM 721 N N . GLU A 1 90 ? 1.419 -10.025 -26.107 1.00 51.59 90 GLU A N 1
ATOM 722 C CA . GLU A 1 90 ? 2.717 -10.632 -26.476 1.00 51.59 90 GLU A CA 1
ATOM 723 C C . GLU A 1 90 ? 3.935 -9.720 -26.220 1.00 51.59 90 GLU A C 1
ATOM 725 O O . GLU A 1 90 ? 5.048 -10.219 -26.091 1.00 51.59 90 GLU A O 1
ATOM 730 N N . ASP A 1 91 ? 3.736 -8.407 -26.059 1.00 55.75 91 ASP A N 1
ATOM 731 C CA . ASP A 1 91 ? 4.818 -7.431 -25.839 1.00 55.75 91 ASP A CA 1
ATOM 732 C C . ASP A 1 91 ? 5.324 -7.359 -24.380 1.00 55.75 91 ASP A C 1
ATOM 734 O O . ASP A 1 91 ? 6.258 -6.615 -24.070 1.00 55.75 91 ASP A O 1
ATOM 738 N N . CYS A 1 92 ? 4.718 -8.109 -23.452 1.00 61.34 92 CYS A N 1
ATOM 739 C CA . CYS A 1 92 ? 5.099 -8.107 -22.038 1.00 61.34 92 CYS A CA 1
ATOM 740 C C . CYS A 1 92 ? 6.088 -9.246 -21.737 1.00 61.34 92 CYS A C 1
ATOM 742 O O . CYS A 1 92 ? 5.699 -10.369 -21.431 1.00 61.34 92 CYS A O 1
ATOM 744 N N . ASN A 1 93 ? 7.390 -8.942 -21.756 1.00 56.50 93 ASN A N 1
ATOM 745 C CA . ASN A 1 93 ? 8.487 -9.899 -21.502 1.00 56.50 93 ASN A CA 1
ATOM 746 C C . ASN A 1 93 ? 8.518 -10.515 -20.081 1.00 56.50 93 ASN A C 1
ATOM 748 O O . ASN A 1 93 ? 9.375 -11.341 -19.782 1.00 56.50 93 ASN A O 1
ATOM 752 N N . TRP A 1 94 ? 7.600 -10.128 -19.191 1.00 63.22 94 TRP A N 1
ATOM 753 C CA . TRP A 1 94 ? 7.651 -10.398 -17.746 1.00 63.22 94 TRP A CA 1
ATOM 754 C C . TRP A 1 94 ? 6.412 -11.161 -17.240 1.00 63.22 94 TRP A C 1
ATOM 756 O O . TRP A 1 94 ? 5.959 -10.969 -16.112 1.00 63.22 94 TRP A O 1
ATOM 766 N N . ASN A 1 95 ? 5.837 -12.015 -18.094 1.00 65.50 95 ASN A N 1
ATOM 767 C CA . ASN A 1 95 ? 4.578 -12.728 -17.838 1.00 65.50 95 ASN A CA 1
ATOM 768 C C . ASN A 1 95 ? 4.649 -13.779 -16.716 1.00 65.50 95 ASN A C 1
ATOM 770 O O . ASN A 1 95 ? 3.611 -14.185 -16.199 1.00 65.50 95 ASN A O 1
ATOM 774 N N . GLU A 1 96 ? 5.844 -14.203 -16.303 1.00 73.38 96 GLU A N 1
ATOM 775 C CA . GLU A 1 96 ? 6.018 -15.245 -15.281 1.00 73.38 96 GLU A CA 1
ATOM 776 C C . GLU A 1 96 ? 5.557 -14.793 -13.881 1.00 73.38 96 GLU A C 1
ATOM 778 O O . GLU A 1 96 ? 5.035 -15.594 -13.109 1.00 73.38 96 GLU A O 1
ATOM 783 N N . ALA A 1 97 ? 5.655 -13.494 -13.570 1.00 78.81 97 ALA A N 1
ATOM 784 C CA . ALA A 1 97 ? 5.209 -12.942 -12.287 1.00 78.81 97 ALA A CA 1
ATOM 785 C C . ALA A 1 97 ? 3.694 -12.646 -12.234 1.00 78.81 97 ALA A C 1
ATOM 787 O O . ALA A 1 97 ? 3.122 -12.537 -11.149 1.00 78.81 97 ALA A O 1
ATOM 788 N N . ILE A 1 98 ? 3.014 -12.542 -13.384 1.00 79.19 98 ILE A N 1
ATOM 789 C CA . ILE A 1 98 ? 1.572 -12.237 -13.475 1.00 79.19 98 ILE A CA 1
ATOM 790 C C . ILE A 1 98 ? 0.689 -13.232 -12.701 1.00 79.19 98 ILE A C 1
ATOM 792 O O . ILE A 1 98 ? -0.148 -12.770 -11.920 1.00 79.19 98 ILE A O 1
ATOM 796 N N . PRO A 1 99 ? 0.831 -14.568 -12.849 1.00 82.38 99 PRO A N 1
ATOM 797 C CA . PRO A 1 99 ? 0.010 -15.507 -12.085 1.00 82.38 99 PRO A CA 1
ATOM 798 C C . PRO A 1 99 ? 0.227 -15.370 -10.572 1.00 82.38 99 PRO A C 1
ATOM 800 O O . PRO A 1 99 ? -0.739 -15.438 -9.815 1.00 82.38 99 PRO A O 1
ATOM 803 N N . LEU A 1 100 ? 1.458 -15.104 -10.125 1.00 84.12 100 LEU A N 1
ATOM 804 C CA . LEU A 1 100 ? 1.770 -14.882 -8.708 1.00 84.12 100 LEU A CA 1
ATOM 805 C C . LEU A 1 100 ? 1.096 -13.605 -8.177 1.00 84.12 100 LEU A C 1
ATOM 807 O O . LEU A 1 100 ? 0.487 -13.630 -7.106 1.00 84.12 100 LEU A O 1
ATOM 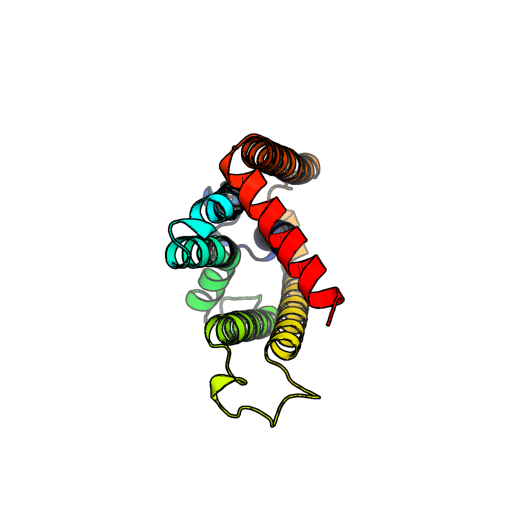811 N N . HIS A 1 101 ? 1.111 -12.517 -8.955 1.00 83.38 101 HIS A N 1
ATOM 812 C CA . HIS A 1 101 ? 0.398 -11.274 -8.625 1.00 83.38 101 HIS A CA 1
ATOM 813 C C . HIS A 1 101 ? -1.125 -11.465 -8.571 1.00 83.38 101 HIS A C 1
ATOM 815 O O . HIS A 1 101 ? -1.788 -10.899 -7.699 1.00 83.38 101 HIS A O 1
ATOM 821 N N . LEU A 1 102 ? -1.693 -12.300 -9.447 1.00 84.06 102 LEU A N 1
ATOM 822 C CA . LEU A 1 102 ? -3.115 -12.658 -9.398 1.00 84.06 102 LEU A CA 1
ATOM 823 C C . LEU A 1 102 ? -3.461 -13.465 -8.142 1.00 84.06 102 LEU A C 1
ATOM 825 O O . LEU A 1 102 ? -4.463 -13.163 -7.492 1.00 84.06 102 LEU A O 1
ATOM 829 N N . TYR A 1 103 ? -2.631 -14.442 -7.761 1.00 83.38 103 TYR A N 1
ATOM 830 C CA . TYR A 1 103 ? -2.815 -15.164 -6.501 1.00 83.38 103 TYR A CA 1
ATOM 831 C C . TYR A 1 103 ? -2.713 -14.222 -5.299 1.00 83.38 103 TYR A C 1
ATOM 833 O O . TYR A 1 103 ? -3.578 -14.271 -4.425 1.00 83.38 103 TYR A O 1
ATOM 841 N N . HIS A 1 104 ? -1.737 -13.309 -5.277 1.00 85.94 104 HIS A N 1
ATOM 842 C CA . HIS A 1 104 ? -1.637 -12.282 -4.239 1.00 85.94 104 HIS A CA 1
ATOM 843 C C . HIS A 1 104 ? -2.934 -11.464 -4.111 1.00 85.94 104 HIS A C 1
ATOM 845 O O . HIS A 1 104 ? -3.489 -11.368 -3.015 1.00 85.94 104 HIS A O 1
ATOM 851 N N . LEU A 1 105 ? -3.457 -10.926 -5.220 1.00 83.62 105 LEU A N 1
ATOM 852 C CA . LEU A 1 105 ? -4.692 -10.135 -5.214 1.00 83.62 105 LEU A CA 1
ATOM 853 C C . LEU A 1 105 ? -5.916 -10.958 -4.804 1.00 83.62 105 LEU A C 1
ATOM 855 O O . LEU A 1 105 ? -6.765 -10.458 -4.065 1.00 83.62 105 LEU A O 1
ATOM 859 N N . LEU A 1 106 ? -6.000 -12.220 -5.232 1.00 85.00 106 LEU A N 1
ATOM 860 C CA . LEU A 1 106 ? -7.069 -13.134 -4.839 1.00 85.00 106 LEU A CA 1
ATOM 861 C C . LEU A 1 106 ? -7.056 -13.387 -3.327 1.00 85.00 106 LEU A C 1
ATOM 863 O O . LEU A 1 106 ? -8.090 -13.256 -2.672 1.00 85.00 106 LEU A O 1
ATOM 867 N N . PHE A 1 107 ? -5.894 -13.711 -2.755 1.00 81.94 107 PHE A N 1
ATOM 868 C CA . PHE A 1 107 ? -5.761 -13.941 -1.315 1.00 81.94 107 PHE A CA 1
ATOM 869 C C . PHE A 1 107 ? -5.941 -12.654 -0.503 1.00 81.94 107 PHE A C 1
ATOM 871 O O . PHE A 1 107 ? -6.530 -12.699 0.578 1.00 81.94 107 PHE A O 1
ATOM 878 N N . ALA A 1 108 ? -5.518 -11.498 -1.021 1.00 82.00 108 ALA A N 1
ATOM 879 C CA . ALA A 1 108 ? -5.775 -10.203 -0.396 1.00 82.00 108 ALA A CA 1
ATOM 880 C C . ALA A 1 108 ? -7.275 -9.861 -0.390 1.00 82.00 108 ALA A C 1
ATOM 882 O O . ALA A 1 108 ? -7.815 -9.461 0.646 1.00 82.00 108 ALA A O 1
ATOM 883 N N . PHE A 1 109 ? -7.972 -10.097 -1.507 1.00 82.38 109 PHE A N 1
ATOM 884 C CA . PHE A 1 109 ? -9.425 -9.962 -1.587 1.00 82.38 109 PHE A CA 1
ATOM 885 C C . PHE A 1 109 ? -10.122 -10.916 -0.617 1.00 82.38 109 PHE A C 1
ATOM 887 O O . PHE A 1 109 ? -10.989 -10.483 0.137 1.00 82.38 109 PHE A O 1
ATOM 894 N N . LEU A 1 110 ? -9.712 -12.186 -0.574 1.00 79.00 110 LEU A N 1
ATOM 895 C CA . LEU A 1 110 ? -10.273 -13.179 0.341 1.00 79.00 110 LEU A CA 1
ATOM 896 C C . LEU A 1 110 ? -10.056 -12.780 1.807 1.00 79.00 110 LEU A C 1
ATOM 898 O O . LEU A 1 110 ? -10.974 -12.884 2.616 1.00 79.00 110 LEU A O 1
ATOM 902 N N . THR A 1 111 ? -8.882 -12.243 2.139 1.00 79.19 111 THR A N 1
ATOM 903 C CA . THR A 1 111 ? -8.564 -11.711 3.472 1.00 79.19 111 THR A CA 1
ATOM 904 C C . THR A 1 111 ? -9.497 -10.554 3.845 1.00 79.19 111 THR A C 1
ATOM 906 O O . THR A 1 111 ? -10.094 -10.559 4.924 1.00 79.19 111 THR A O 1
ATOM 909 N N . GLY A 1 112 ? -9.683 -9.587 2.940 1.00 73.69 112 GLY A N 1
ATOM 910 C CA . GLY A 1 112 ? -10.609 -8.468 3.137 1.00 73.69 112 GLY A CA 1
ATOM 911 C C . GLY A 1 112 ? -12.072 -8.912 3.224 1.00 73.69 112 GLY A C 1
ATOM 912 O O . GLY A 1 112 ? -12.817 -8.437 4.082 1.00 73.69 112 GLY A O 1
ATOM 913 N N . PHE A 1 113 ? -12.473 -9.868 2.388 1.00 75.75 113 PHE A 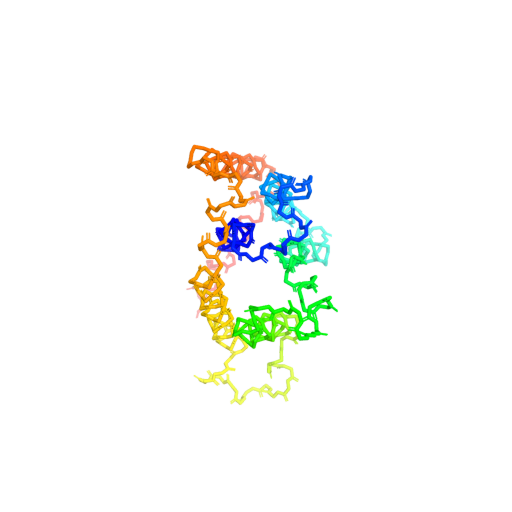N 1
ATOM 914 C CA . PHE A 1 113 ? -13.806 -10.457 2.385 1.00 75.75 113 PHE A CA 1
ATOM 915 C C . PHE A 1 113 ? -14.098 -11.179 3.701 1.00 75.75 113 PHE A C 1
ATOM 917 O O . PHE A 1 113 ? -15.135 -10.925 4.309 1.00 75.75 113 PHE A O 1
ATOM 924 N N . LEU A 1 114 ? -13.185 -12.020 4.191 1.00 72.12 114 LEU A N 1
ATOM 925 C CA . LEU A 1 114 ? -13.348 -12.711 5.471 1.00 72.12 114 LEU A CA 1
ATOM 926 C C . LEU A 1 114 ? -13.428 -11.720 6.641 1.00 72.12 114 LEU A C 1
ATOM 928 O O . LEU A 1 114 ? -14.256 -11.904 7.535 1.00 72.12 114 LEU A O 1
ATOM 932 N N . PHE A 1 115 ? -12.637 -10.641 6.597 1.00 71.50 115 PHE A N 1
ATOM 933 C CA . PHE A 1 115 ? -12.663 -9.575 7.601 1.00 71.50 115 PHE A CA 1
ATOM 934 C C . PHE A 1 115 ? -13.980 -8.787 7.610 1.00 71.50 115 PHE A C 1
ATOM 936 O O . PHE A 1 115 ? -14.525 -8.519 8.677 1.00 71.50 115 PHE A O 1
ATOM 943 N N . ALA A 1 116 ? -14.499 -8.410 6.439 1.00 67.94 116 ALA A N 1
ATOM 944 C CA . ALA A 1 116 ? -15.725 -7.620 6.328 1.00 67.94 116 ALA A CA 1
ATOM 945 C C . ALA A 1 116 ? -16.991 -8.452 6.576 1.00 67.94 116 ALA A C 1
ATOM 947 O O . ALA A 1 116 ? -17.977 -7.949 7.116 1.00 67.94 116 ALA A O 1
ATOM 948 N N . SER A 1 117 ? -16.978 -9.718 6.156 1.00 64.12 117 SER A N 1
ATOM 949 C CA . SER A 1 117 ? -18.196 -10.525 6.087 1.00 64.12 117 SER A CA 1
ATOM 950 C C . SER A 1 117 ? -18.493 -11.301 7.365 1.00 64.12 117 SER A C 1
ATOM 952 O O . SER A 1 117 ? -19.645 -11.688 7.557 1.00 64.12 117 SER A O 1
ATOM 954 N N . HIS A 1 118 ? -17.498 -11.545 8.231 1.00 60.09 118 HIS A N 1
ATOM 955 C CA . HIS A 1 118 ? -17.659 -12.415 9.407 1.00 60.09 118 HIS A CA 1
ATOM 956 C C . HIS A 1 118 ? -18.320 -13.769 9.034 1.00 60.09 118 HIS A C 1
ATOM 958 O O . HIS A 1 118 ? -19.238 -14.257 9.694 1.00 60.09 118 HIS A O 1
ATOM 964 N N . LEU A 1 119 ? -17.924 -14.351 7.893 1.00 51.91 119 LEU A N 1
ATOM 965 C CA . LEU A 1 119 ? -18.499 -15.583 7.328 1.00 51.91 119 LEU A CA 1
ATOM 966 C C . LEU A 1 119 ? -17.526 -16.741 7.576 1.00 51.91 119 LEU A C 1
ATOM 968 O O . LEU A 1 119 ? -16.680 -17.027 6.733 1.00 51.91 119 LEU A O 1
ATOM 972 N N . PRO A 1 120 ? -17.587 -17.343 8.776 1.00 49.81 120 PRO A N 1
ATOM 973 C CA . PRO A 1 120 ? -18.444 -18.522 8.938 1.00 49.81 120 PRO A CA 1
ATOM 974 C C . PRO A 1 120 ? -19.433 -18.440 10.114 1.00 49.81 120 PRO A C 1
ATOM 976 O O . PRO A 1 120 ? -20.385 -19.214 10.175 1.00 49.81 120 PRO A O 1
ATOM 979 N N . GLU A 1 121 ? -19.268 -17.470 11.008 1.00 44.03 121 GLU A N 1
ATOM 980 C CA . GLU A 1 121 ? -20.061 -17.282 12.233 1.00 44.03 121 GLU A CA 1
ATOM 981 C C . GLU A 1 121 ? -21.525 -16.876 11.962 1.00 44.03 121 GLU A C 1
ATOM 983 O O . GLU A 1 121 ? -22.410 -17.167 12.766 1.00 44.03 121 GLU A O 1
ATOM 988 N N . ARG A 1 122 ? -21.820 -16.325 10.774 1.00 50.25 122 ARG A N 1
ATOM 989 C CA . ARG A 1 122 ? -23.195 -16.119 10.270 1.00 50.25 122 ARG A CA 1
ATOM 990 C C . ARG A 1 122 ? -23.801 -17.292 9.488 1.00 50.25 122 ARG A C 1
ATOM 992 O O . ARG A 1 122 ? -25.012 -17.298 9.293 1.00 50.25 122 ARG A O 1
ATOM 999 N N . LEU A 1 123 ? -22.995 -18.243 9.009 1.00 49.25 123 LEU A N 1
ATOM 1000 C CA . LEU A 1 123 ? -23.451 -19.332 8.125 1.00 49.25 123 LEU A CA 1
ATOM 1001 C C . LEU A 1 123 ? -23.746 -20.638 8.881 1.00 49.25 123 LEU A C 1
ATOM 1003 O O . LEU A 1 123 ? -24.624 -21.384 8.455 1.00 49.25 123 LEU A O 1
ATOM 1007 N N . ALA A 1 124 ? -23.062 -20.914 9.999 1.00 45.88 124 ALA A N 1
ATOM 1008 C CA . ALA A 1 124 ? -23.374 -22.048 10.877 1.00 45.88 124 ALA A CA 1
ATOM 1009 C C . ALA A 1 124 ? -22.819 -21.829 12.304 1.00 45.88 124 ALA A C 1
ATOM 1011 O O . ALA A 1 124 ? -21.675 -22.210 12.573 1.00 45.88 124 ALA A O 1
ATOM 1012 N N . PRO A 1 125 ? -23.594 -21.239 13.236 1.00 48.12 125 PRO A N 1
ATOM 1013 C CA . PRO A 1 125 ? -23.166 -21.121 14.629 1.00 48.12 125 PRO A CA 1
ATOM 1014 C C . PRO A 1 125 ? -23.009 -22.522 15.255 1.00 48.12 125 PRO A C 1
ATOM 1016 O O . PRO A 1 125 ? -23.933 -23.332 15.198 1.00 48.12 125 PRO A O 1
ATOM 1019 N N . GLY A 1 126 ? -21.829 -22.824 15.816 1.00 54.38 126 GLY A N 1
ATOM 1020 C CA . GLY A 1 126 ? -21.550 -24.063 16.565 1.00 54.38 126 GLY A CA 1
ATOM 1021 C C . GLY A 1 126 ? -20.940 -25.246 15.790 1.00 54.38 126 GLY A C 1
ATOM 1022 O O . GLY A 1 126 ? -20.860 -26.341 16.341 1.00 54.38 126 GLY A O 1
ATOM 1023 N N . ARG A 1 127 ? -20.512 -25.085 14.524 1.00 53.66 127 ARG A N 1
ATOM 1024 C CA . ARG A 1 127 ? -19.800 -26.149 13.761 1.00 53.66 127 ARG A CA 1
ATOM 1025 C C . ARG A 1 127 ? -18.314 -25.890 13.491 1.00 53.66 127 ARG A C 1
ATOM 1027 O O . ARG A 1 127 ? -17.613 -26.821 13.106 1.00 53.66 127 ARG A O 1
ATOM 1034 N N . PHE A 1 128 ? -17.828 -24.668 13.696 1.00 50.75 128 PHE A N 1
ATOM 1035 C CA . PHE A 1 128 ? -16.455 -24.254 13.363 1.00 50.75 128 PHE A CA 1
ATOM 1036 C C . PHE A 1 128 ? -15.665 -23.774 14.596 1.00 50.75 128 PHE A C 1
ATOM 1038 O O . PHE A 1 128 ? -14.897 -22.818 14.512 1.00 50.75 128 PHE A O 1
ATOM 1045 N N . ASP A 1 129 ? -15.845 -24.434 15.746 1.00 51.22 129 ASP A N 1
ATOM 1046 C CA . ASP A 1 129 ? -15.236 -24.012 17.021 1.00 51.22 129 ASP A CA 1
ATOM 1047 C C . ASP A 1 129 ? -13.824 -24.582 17.276 1.00 51.22 129 ASP A C 1
ATOM 1049 O O . ASP A 1 129 ? -13.165 -24.161 18.222 1.00 51.22 129 ASP A O 1
ATOM 1053 N N . TYR A 1 130 ? -13.318 -25.502 16.437 1.00 49.50 130 TYR A N 1
ATOM 1054 C CA . TYR A 1 130 ? -12.009 -26.156 16.658 1.00 49.50 130 TYR A CA 1
ATOM 1055 C C . TYR A 1 130 ? -10.995 -26.010 15.504 1.00 49.50 130 TYR A C 1
ATOM 1057 O O . TYR A 1 130 ? -9.796 -25.915 15.750 1.00 49.50 130 TYR A O 1
ATOM 1065 N N . PHE A 1 131 ? -11.452 -25.936 14.248 1.00 48.53 131 PHE A N 1
ATOM 1066 C CA . PHE A 1 131 ? -10.622 -25.693 13.059 1.00 48.53 131 PHE A CA 1
ATOM 1067 C C . PHE A 1 131 ? -11.364 -24.753 12.098 1.00 48.53 131 PHE A C 1
ATOM 1069 O O . PHE A 1 131 ? -12.526 -25.003 11.778 1.00 48.53 131 PHE A O 1
ATOM 1076 N N . GLY A 1 132 ? -10.704 -23.697 11.608 1.00 52.97 132 GLY A N 1
ATOM 1077 C CA . GLY A 1 132 ? -11.256 -22.842 10.545 1.00 52.97 132 GLY A CA 1
ATOM 1078 C C . GLY A 1 132 ? -12.122 -21.671 11.023 1.00 52.97 132 GLY A C 1
ATOM 1079 O O . GLY A 1 132 ? -12.989 -21.209 10.283 1.00 52.97 132 GLY A O 1
ATOM 1080 N N . HIS A 1 133 ? -11.887 -21.161 12.236 1.00 64.56 133 HIS A N 1
ATOM 1081 C CA . HIS A 1 133 ? -12.517 -19.915 12.686 1.00 64.56 133 HIS A CA 1
ATOM 1082 C C . HIS A 1 133 ? -12.160 -18.753 11.731 1.00 64.56 133 HIS A C 1
ATOM 1084 O O . HIS A 1 133 ? -11.055 -18.739 11.180 1.00 64.56 133 HIS A O 1
ATOM 1090 N N . SER A 1 134 ? -13.051 -17.764 11.544 1.00 63.25 134 SER A N 1
ATOM 1091 C CA . SER A 1 134 ? -12.857 -16.628 10.608 1.00 63.25 134 SER A CA 1
ATOM 1092 C C . SER A 1 134 ? -11.487 -15.973 10.774 1.00 63.25 134 SER A C 1
ATOM 1094 O O . SER A 1 134 ? -10.802 -15.686 9.797 1.00 63.25 134 SER A O 1
ATOM 1096 N N . HIS A 1 135 ? -11.058 -15.815 12.025 1.00 70.94 135 HIS A N 1
ATOM 1097 C CA . HIS A 1 135 ? -9.764 -15.256 12.387 1.00 70.94 135 HIS A CA 1
ATOM 1098 C C . HIS A 1 135 ? -8.576 -16.128 11.947 1.00 70.94 135 HIS A C 1
ATOM 1100 O O . HIS A 1 135 ? -7.569 -15.604 11.481 1.00 70.94 135 HIS A O 1
ATOM 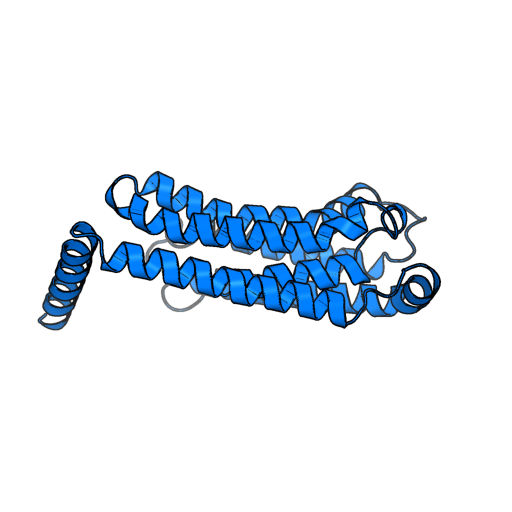1106 N N . GLN A 1 136 ? -8.685 -17.456 12.055 1.00 72.38 136 GLN A N 1
ATOM 1107 C CA . GLN A 1 136 ? -7.640 -18.380 11.599 1.00 72.38 136 GLN A CA 1
ATOM 1108 C C . GLN A 1 136 ? -7.545 -18.379 10.072 1.00 72.38 136 GLN A C 1
ATOM 1110 O O . GLN A 1 136 ? -6.449 -18.264 9.532 1.00 72.38 136 GLN A O 1
ATOM 1115 N N . LEU A 1 137 ? -8.683 -18.441 9.373 1.00 75.06 137 LEU A N 1
ATOM 1116 C CA . LEU A 1 137 ? -8.716 -18.364 7.909 1.00 75.06 137 LEU A CA 1
ATOM 1117 C C . LEU A 1 137 ? -8.218 -17.007 7.404 1.00 75.06 137 LEU A C 1
ATOM 1119 O O . LEU A 1 137 ? -7.488 -16.963 6.418 1.00 75.06 137 LEU A O 1
ATOM 1123 N N . PHE A 1 138 ? -8.544 -15.921 8.106 1.00 78.25 138 PHE A N 1
ATOM 1124 C CA . PHE A 1 138 ? -8.001 -14.591 7.845 1.00 78.25 138 PHE A CA 1
ATOM 1125 C C . PHE A 1 138 ? -6.469 -14.587 7.919 1.00 78.25 138 PHE A C 1
ATOM 1127 O O . PHE A 1 138 ? -5.824 -14.133 6.977 1.00 78.25 138 PHE A O 1
ATOM 1134 N N . HIS A 1 139 ? -5.879 -15.142 8.984 1.00 79.88 139 HIS A N 1
ATOM 1135 C CA . HIS A 1 139 ? -4.418 -15.226 9.109 1.00 79.88 139 HIS A CA 1
ATOM 1136 C C . HIS A 1 139 ? -3.792 -16.112 8.037 1.00 79.88 139 HIS A C 1
ATOM 1138 O O . HIS A 1 139 ? -2.790 -15.723 7.447 1.00 79.88 139 HIS A O 1
ATOM 1144 N N . VAL A 1 140 ? -4.389 -17.268 7.739 1.00 82.31 140 VAL A N 1
ATOM 1145 C CA . VAL A 1 140 ? -3.894 -18.166 6.684 1.00 82.31 140 VAL A CA 1
ATOM 1146 C C . VAL A 1 140 ? -3.914 -17.466 5.323 1.00 82.31 140 VAL A C 1
ATOM 1148 O O . VAL A 1 140 ? -2.908 -17.481 4.618 1.00 82.31 140 VAL A O 1
ATOM 1151 N N . CYS A 1 141 ? -5.015 -16.797 4.968 1.00 81.44 141 CYS A N 1
ATOM 1152 C CA . CYS A 1 141 ? -5.117 -16.054 3.710 1.00 81.44 141 CYS A CA 1
ATOM 1153 C C . CYS A 1 141 ? -4.139 -14.876 3.661 1.00 81.44 141 CYS A C 1
ATOM 1155 O O . CYS A 1 141 ? -3.522 -14.650 2.623 1.00 81.44 141 CYS A O 1
ATOM 1157 N N . ALA A 1 142 ? -3.944 -14.164 4.773 1.00 80.56 142 ALA A N 1
ATOM 1158 C CA . ALA A 1 142 ? -2.986 -13.065 4.852 1.00 80.56 142 ALA A CA 1
ATOM 1159 C C . ALA A 1 142 ? -1.536 -13.552 4.671 1.00 80.56 142 ALA A C 1
ATOM 1161 O O . ALA A 1 142 ? -0.762 -12.934 3.937 1.00 80.56 142 ALA A O 1
ATOM 1162 N N . VAL A 1 143 ? -1.172 -14.678 5.296 1.00 84.88 143 VAL A N 1
ATOM 1163 C CA . VAL A 1 143 ? 0.157 -15.298 5.161 1.00 84.88 143 VAL A CA 1
ATOM 1164 C C . VAL A 1 143 ? 0.387 -15.787 3.733 1.00 84.88 143 VAL A C 1
ATOM 1166 O O . VAL A 1 143 ? 1.418 -15.463 3.149 1.00 84.88 143 VAL A O 1
ATOM 1169 N N . LEU A 1 144 ? -0.577 -16.498 3.139 1.00 84.44 144 LEU A N 1
ATOM 1170 C CA . LEU A 1 144 ? -0.488 -16.947 1.745 1.00 84.44 144 LEU A CA 1
ATOM 1171 C C . LEU A 1 144 ? -0.416 -15.764 0.773 1.00 84.44 144 LEU A C 1
ATOM 1173 O O . LEU A 1 144 ? 0.421 -15.756 -0.125 1.00 84.44 144 LEU A O 1
ATOM 1177 N N . GLY A 1 145 ? -1.228 -14.726 0.984 1.00 84.75 145 GLY A N 1
ATOM 1178 C CA . GLY A 1 145 ? -1.182 -13.502 0.185 1.00 84.75 145 GLY A CA 1
ATOM 1179 C C . GLY A 1 145 ? 0.187 -12.821 0.240 1.00 84.75 145 GLY A C 1
ATOM 1180 O O . GLY A 1 145 ? 0.689 -12.390 -0.795 1.00 84.75 145 GLY A O 1
ATOM 1181 N N . THR A 1 146 ? 0.816 -12.777 1.418 1.00 84.19 146 THR A N 1
ATOM 1182 C CA . THR A 1 146 ? 2.163 -12.205 1.603 1.00 84.19 146 THR A CA 1
ATOM 1183 C C . THR A 1 146 ? 3.248 -13.103 0.999 1.00 84.19 146 THR A C 1
ATOM 1185 O O . THR A 1 146 ? 4.222 -12.606 0.440 1.00 84.19 146 THR A O 1
ATOM 1188 N N . HIS A 1 147 ? 3.076 -14.426 1.056 1.00 85.56 147 HIS A N 1
ATOM 1189 C CA . HIS A 1 147 ? 3.976 -15.379 0.408 1.00 85.56 147 HIS A CA 1
ATOM 1190 C C . HIS A 1 147 ? 4.006 -15.162 -1.108 1.00 85.56 147 HIS A C 1
ATOM 1192 O O . HIS A 1 147 ? 5.071 -14.910 -1.670 1.00 85.56 147 HIS A O 1
ATOM 1198 N N . PHE A 1 148 ? 2.838 -15.178 -1.759 1.00 85.56 148 PHE A N 1
ATOM 1199 C CA . PHE A 1 148 ? 2.746 -14.945 -3.203 1.00 85.56 148 PHE A CA 1
ATOM 1200 C C . PHE A 1 148 ? 3.208 -13.544 -3.595 1.00 85.56 148 PHE A C 1
ATOM 1202 O O . PHE A 1 148 ? 3.836 -13.386 -4.636 1.00 85.56 148 PHE A O 1
ATOM 1209 N N . GLN A 1 149 ? 2.968 -12.540 -2.747 1.00 87.25 149 GLN A N 1
ATOM 1210 C CA . GLN A 1 149 ? 3.513 -11.199 -2.946 1.00 87.25 149 GLN A CA 1
ATOM 1211 C C . GLN A 1 149 ? 5.039 -11.210 -3.035 1.00 87.25 149 GLN A C 1
ATOM 1213 O O . GLN A 1 149 ? 5.620 -10.646 -3.960 1.00 87.25 149 GLN A O 1
ATOM 1218 N N . MET A 1 150 ? 5.690 -11.830 -2.052 1.00 85.88 150 MET A N 1
ATOM 1219 C CA . MET A 1 150 ? 7.143 -11.856 -1.964 1.00 85.88 150 MET A CA 1
ATOM 1220 C C . MET A 1 150 ? 7.747 -12.669 -3.109 1.00 85.88 150 MET A C 1
ATOM 1222 O O . MET A 1 150 ? 8.715 -12.225 -3.721 1.00 85.88 150 MET A O 1
ATOM 1226 N N . GLU A 1 151 ? 7.150 -13.812 -3.441 1.00 88.00 151 GLU A N 1
ATOM 1227 C CA . GLU A 1 151 ? 7.557 -14.635 -4.581 1.00 88.00 151 GLU A CA 1
ATOM 1228 C C . GLU A 1 151 ? 7.434 -13.864 -5.903 1.00 88.00 151 GLU A C 1
ATOM 1230 O O . GLU A 1 151 ? 8.389 -13.818 -6.675 1.00 88.00 151 GLU A O 1
ATOM 1235 N N . ALA A 1 152 ? 6.321 -13.156 -6.123 1.00 86.25 152 ALA A N 1
ATOM 1236 C CA . ALA A 1 152 ? 6.122 -12.343 -7.320 1.00 86.25 152 ALA A CA 1
ATOM 1237 C C . ALA A 1 152 ? 7.166 -11.224 -7.445 1.00 86.25 152 ALA A C 1
ATOM 1239 O O . ALA A 1 152 ? 7.728 -11.016 -8.520 1.00 86.25 152 ALA A O 1
ATOM 1240 N N . VAL A 1 153 ? 7.475 -10.537 -6.339 1.00 85.94 153 VAL A N 1
ATOM 1241 C CA . VAL A 1 153 ? 8.518 -9.498 -6.295 1.00 85.94 153 VAL A CA 1
ATOM 1242 C C . VAL A 1 153 ? 9.902 -10.081 -6.578 1.00 85.94 153 VAL A C 1
ATOM 1244 O O . VAL A 1 153 ? 10.702 -9.446 -7.263 1.00 85.94 153 VAL A O 1
ATOM 1247 N N . LEU A 1 154 ? 10.210 -11.276 -6.068 1.00 87.38 154 LEU A N 1
ATOM 1248 C CA . LEU A 1 154 ? 11.488 -11.939 -6.331 1.00 87.38 154 LEU A CA 1
ATOM 1249 C C . LEU A 1 154 ? 11.622 -12.345 -7.803 1.00 87.38 154 LEU A C 1
ATOM 1251 O O . LEU A 1 154 ? 12.698 -12.155 -8.371 1.00 87.38 154 LEU A O 1
ATOM 1255 N N . THR A 1 155 ? 10.544 -12.826 -8.422 1.00 86.75 155 THR A N 1
ATOM 1256 C CA . THR A 1 155 ? 10.494 -13.143 -9.858 1.00 86.75 155 THR A CA 1
ATOM 1257 C C . THR A 1 155 ? 10.596 -11.884 -10.726 1.00 86.75 155 THR A C 1
ATOM 1259 O O . THR A 1 155 ? 11.335 -11.854 -11.712 1.00 86.75 155 THR A O 1
ATOM 1262 N N . ASP A 1 156 ? 9.921 -10.797 -10.348 1.00 85.50 156 ASP A N 1
ATOM 1263 C CA . ASP A 1 156 ? 10.069 -9.500 -11.021 1.00 85.50 156 ASP A CA 1
ATOM 1264 C C . ASP A 1 156 ? 11.503 -8.967 -10.896 1.00 85.50 156 ASP A C 1
ATOM 1266 O O . ASP A 1 156 ? 12.079 -8.485 -11.870 1.00 85.50 156 ASP A O 1
ATOM 1270 N N . ARG A 1 157 ? 12.121 -9.097 -9.717 1.00 84.06 157 ARG A N 1
ATOM 1271 C CA . ARG A 1 157 ? 13.517 -8.707 -9.509 1.00 84.06 157 ARG A CA 1
ATOM 1272 C C . ARG A 1 157 ? 14.456 -9.537 -10.378 1.00 84.06 157 ARG A C 1
ATOM 1274 O O . ARG A 1 157 ? 15.277 -8.952 -11.074 1.00 84.06 157 ARG A O 1
ATOM 1281 N N . SER A 1 158 ? 14.371 -10.866 -10.334 1.00 86.69 158 SER A N 1
ATOM 1282 C CA . SER A 1 158 ? 15.307 -11.739 -11.057 1.00 86.69 158 SER A CA 1
ATOM 1283 C C . SER A 1 158 ? 15.252 -11.510 -12.565 1.00 86.69 158 SER A C 1
ATOM 1285 O O . SER A 1 158 ? 16.293 -11.470 -13.218 1.00 86.69 158 SER A O 1
ATOM 1287 N N . SER A 1 159 ? 14.053 -11.290 -13.099 1.00 84.00 159 SER A N 1
ATOM 1288 C CA . SER A 1 159 ? 13.846 -11.054 -14.522 1.00 84.00 159 SER A CA 1
ATOM 1289 C C . SER A 1 159 ? 14.261 -9.634 -14.941 1.00 84.00 159 SER A C 1
ATOM 1291 O O . SER A 1 159 ? 15.003 -9.467 -15.911 1.00 84.00 159 SER A O 1
ATOM 1293 N N . ARG A 1 160 ? 13.876 -8.598 -14.184 1.00 82.62 160 ARG A N 1
ATOM 1294 C CA . ARG A 1 160 ? 14.036 -7.190 -14.597 1.00 82.62 160 ARG A CA 1
ATOM 1295 C C . ARG A 1 160 ? 15.313 -6.516 -14.112 1.00 82.62 160 ARG A C 1
ATOM 1297 O O . ARG A 1 160 ? 15.649 -5.448 -14.620 1.00 82.62 160 ARG A O 1
ATOM 1304 N N . GLN A 1 161 ? 16.046 -7.099 -13.160 1.00 83.12 161 GLN A N 1
ATOM 1305 C CA . GLN A 1 161 ? 17.201 -6.453 -12.518 1.00 83.12 161 GLN A CA 1
ATOM 1306 C C . GLN A 1 161 ? 18.251 -5.953 -13.522 1.00 83.12 161 GLN A C 1
ATOM 1308 O O . GLN A 1 161 ? 18.753 -4.840 -13.368 1.00 83.12 161 GLN A O 1
ATOM 1313 N N . ALA A 1 162 ? 18.574 -6.738 -14.555 1.00 85.06 162 ALA A N 1
ATOM 1314 C CA . ALA A 1 162 ? 19.563 -6.338 -15.557 1.00 85.06 162 ALA A CA 1
ATOM 1315 C C . ALA A 1 162 ? 19.106 -5.103 -16.355 1.00 85.06 162 ALA A C 1
ATOM 1317 O O . ALA A 1 162 ? 19.870 -4.155 -16.543 1.00 85.06 162 ALA A O 1
ATOM 1318 N N . TRP A 1 163 ? 17.836 -5.069 -16.760 1.00 83.94 163 TRP A N 1
ATOM 1319 C CA . TRP A 1 163 ? 17.266 -3.933 -17.480 1.00 83.94 163 TRP A CA 1
ATOM 1320 C C . TRP A 1 163 ? 17.143 -2.693 -16.578 1.00 83.94 163 TRP A C 1
ATOM 1322 O O . TRP A 1 163 ? 17.573 -1.606 -16.959 1.00 83.94 163 TRP A O 1
ATOM 1332 N N . LEU A 1 164 ? 16.672 -2.864 -15.338 1.00 82.44 164 LEU A N 1
ATOM 1333 C CA . LEU A 1 164 ? 16.534 -1.780 -14.359 1.00 82.44 164 LEU A CA 1
ATOM 1334 C C . LEU A 1 164 ? 17.878 -1.135 -14.013 1.00 82.44 164 LEU A C 1
ATOM 1336 O O . LEU A 1 164 ? 17.958 0.083 -13.939 1.00 82.44 164 LEU A O 1
ATOM 1340 N N . SER A 1 165 ? 18.950 -1.923 -13.881 1.00 80.75 165 SER A N 1
ATOM 1341 C CA . SER A 1 165 ? 20.290 -1.386 -13.595 1.00 80.75 165 SER A CA 1
ATOM 1342 C C . SER A 1 165 ? 20.861 -0.481 -14.694 1.00 80.75 165 SER A C 1
ATOM 1344 O O . SER A 1 165 ? 21.785 0.281 -14.428 1.00 80.75 165 SER A O 1
ATOM 1346 N N . SER A 1 166 ? 20.323 -0.559 -15.916 1.00 83.25 1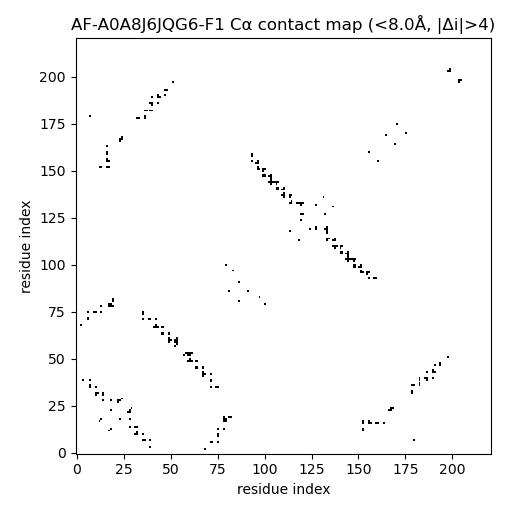66 SER A N 1
ATOM 1347 C CA . SER A 1 166 ? 20.751 0.269 -17.052 1.00 83.25 166 SER A CA 1
ATOM 1348 C C . SER A 1 166 ? 19.794 1.420 -17.371 1.00 83.25 166 SER A C 1
ATOM 1350 O O . SER A 1 166 ? 20.204 2.357 -18.050 1.00 83.25 166 SER A O 1
ATOM 1352 N N . HIS A 1 167 ? 18.547 1.365 -16.892 1.00 80.81 167 HIS A N 1
ATOM 1353 C CA . HIS A 1 167 ? 17.491 2.319 -17.255 1.00 80.81 167 HIS A CA 1
ATOM 1354 C C . HIS A 1 167 ? 16.888 3.076 -16.069 1.00 80.81 167 HIS A C 1
ATOM 1356 O O . HIS A 1 167 ? 16.224 4.083 -16.293 1.00 80.81 167 HIS A O 1
ATOM 1362 N N . SER A 1 168 ? 17.087 2.626 -14.830 1.00 74.62 168 SER A N 1
ATOM 1363 C CA . SER A 1 168 ? 16.643 3.337 -13.631 1.00 74.62 168 SER A CA 1
ATOM 1364 C C . SER A 1 168 ? 17.809 4.091 -13.018 1.00 74.62 168 SER A C 1
ATOM 1366 O O . SER A 1 168 ? 18.889 3.525 -12.829 1.00 74.62 168 SER A O 1
ATOM 1368 N N . ASP A 1 169 ? 17.566 5.335 -12.615 1.00 68.62 169 ASP A N 1
ATOM 1369 C CA . ASP A 1 169 ? 18.454 5.991 -11.666 1.00 68.62 169 ASP A CA 1
ATOM 1370 C C . ASP A 1 169 ? 18.490 5.150 -10.384 1.00 68.62 169 ASP A C 1
ATOM 1372 O O . ASP A 1 169 ? 17.459 4.654 -9.914 1.00 68.62 169 ASP A O 1
ATOM 1376 N N . ALA A 1 170 ? 19.688 4.923 -9.846 1.00 60.19 170 ALA A N 1
ATOM 1377 C CA . ALA A 1 170 ? 19.831 4.211 -8.590 1.00 60.19 170 ALA A CA 1
ATOM 1378 C C . ALA A 1 170 ? 19.241 5.086 -7.482 1.00 60.19 170 ALA A C 1
ATOM 1380 O O . ALA A 1 170 ? 19.861 6.071 -7.070 1.00 60.19 170 ALA A O 1
ATOM 1381 N N . ASP A 1 171 ? 18.059 4.716 -6.986 1.00 64.06 171 ASP A N 1
ATOM 1382 C CA . ASP A 1 171 ? 17.552 5.268 -5.738 1.00 64.06 171 ASP A CA 1
ATOM 1383 C C . ASP A 1 171 ? 18.631 5.069 -4.677 1.00 64.06 171 ASP A C 1
ATOM 1385 O O . ASP A 1 171 ? 19.049 3.950 -4.359 1.00 64.06 171 ASP A O 1
ATOM 1389 N N . THR A 1 172 ? 19.164 6.182 -4.178 1.00 68.06 172 THR A N 1
ATOM 1390 C CA . THR A 1 172 ? 20.268 6.119 -3.230 1.00 68.06 172 THR A CA 1
ATOM 1391 C C . THR A 1 172 ? 19.792 5.397 -1.976 1.00 68.06 172 THR A C 1
ATOM 1393 O O . THR A 1 172 ? 18.737 5.685 -1.417 1.00 68.06 172 THR A O 1
ATOM 1396 N N . LEU A 1 173 ? 20.600 4.468 -1.468 1.00 73.62 173 LEU A N 1
ATOM 1397 C CA . LEU A 1 173 ? 20.322 3.788 -0.199 1.00 73.62 173 LEU A CA 1
ATOM 1398 C C . LEU A 1 173 ? 20.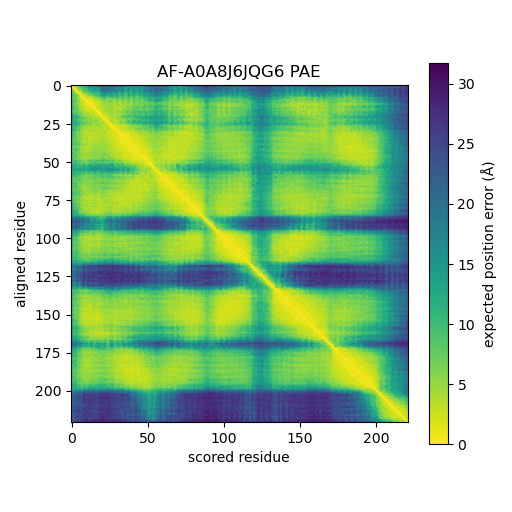016 4.800 0.929 1.00 73.62 173 LEU A C 1
ATOM 1400 O O . LEU A 1 173 ? 19.189 4.541 1.800 1.00 73.62 173 LEU A O 1
ATOM 1404 N N . ALA A 1 174 ? 20.610 5.995 0.849 1.00 76.38 174 ALA A N 1
ATOM 1405 C CA . ALA A 1 174 ? 20.320 7.138 1.706 1.00 76.38 174 ALA A CA 1
ATOM 1406 C C . ALA A 1 174 ? 18.888 7.693 1.568 1.00 76.38 174 ALA A C 1
ATOM 1408 O O . ALA A 1 174 ? 18.275 7.987 2.593 1.00 76.38 174 ALA A O 1
ATOM 1409 N N . SER A 1 175 ? 18.330 7.827 0.357 1.00 77.12 175 SER A N 1
ATOM 1410 C CA . SER A 1 175 ? 16.947 8.298 0.172 1.00 77.12 175 SER A CA 1
ATOM 1411 C C . SER A 1 175 ? 15.950 7.287 0.735 1.00 77.12 175 SER A C 1
ATOM 1413 O O . SER A 1 175 ? 15.035 7.660 1.466 1.00 77.12 175 SER A O 1
ATOM 1415 N N . THR A 1 176 ? 16.196 5.999 0.497 1.00 78.00 176 THR A N 1
ATOM 1416 C CA . THR A 1 176 ? 15.363 4.904 1.013 1.00 78.00 176 THR A CA 1
ATOM 1417 C C . THR A 1 176 ? 15.376 4.867 2.539 1.00 78.00 176 THR A C 1
ATOM 1419 O O . THR A 1 176 ? 14.322 4.894 3.177 1.00 78.00 176 THR A O 1
ATOM 1422 N N . LEU A 1 177 ? 16.570 4.851 3.144 1.00 82.31 177 LEU A N 1
ATOM 1423 C CA . LEU A 1 177 ? 16.717 4.875 4.600 1.00 82.31 177 LEU A CA 1
ATOM 1424 C C . LEU A 1 177 ? 16.143 6.158 5.202 1.00 82.31 177 LEU A C 1
ATOM 1426 O O . LEU A 1 177 ? 15.521 6.097 6.259 1.00 82.31 177 LEU A O 1
ATOM 1430 N N . GLY A 1 178 ? 16.312 7.294 4.522 1.00 84.25 178 GLY A N 1
ATOM 1431 C CA . GLY A 1 178 ? 15.741 8.575 4.917 1.00 84.25 178 GLY A CA 1
ATOM 1432 C C . GLY A 1 178 ? 14.219 8.516 4.992 1.00 84.25 178 GLY A C 1
ATOM 1433 O O . GLY A 1 178 ? 13.653 8.803 6.043 1.00 84.25 178 GLY A O 1
ATOM 1434 N N . VAL A 1 179 ? 13.551 8.067 3.925 1.00 83.25 179 VAL A N 1
ATOM 1435 C CA . VAL A 1 179 ? 12.084 7.958 3.894 1.00 83.25 179 VAL A CA 1
ATOM 1436 C C . VAL A 1 179 ? 11.572 6.987 4.959 1.00 83.25 179 VAL A C 1
ATOM 1438 O O . VAL A 1 179 ? 10.620 7.313 5.673 1.00 83.25 179 VAL A O 1
ATOM 1441 N N . VAL A 1 180 ? 12.210 5.822 5.115 1.00 83.06 180 VAL A N 1
ATOM 1442 C CA . VAL A 1 180 ? 11.826 4.842 6.143 1.00 83.06 180 VAL A CA 1
ATOM 1443 C C . VAL A 1 180 ? 12.004 5.427 7.544 1.00 83.06 180 VAL A C 1
ATOM 1445 O O . VAL A 1 180 ? 11.078 5.359 8.352 1.00 83.06 180 VAL A O 1
ATOM 1448 N N . ALA A 1 181 ? 13.151 6.046 7.834 1.00 85.06 181 ALA A N 1
ATOM 1449 C CA . ALA A 1 181 ? 13.425 6.645 9.136 1.00 85.06 181 ALA A CA 1
ATOM 1450 C C . ALA A 1 181 ? 12.447 7.784 9.451 1.00 85.06 181 ALA A C 1
ATOM 1452 O O . ALA A 1 181 ? 11.859 7.801 10.533 1.00 85.06 181 ALA A O 1
ATOM 1453 N N . THR A 1 182 ? 12.214 8.701 8.508 1.00 86.38 182 THR A N 1
ATOM 1454 C CA . THR A 1 182 ? 11.256 9.801 8.676 1.00 86.38 182 THR A CA 1
ATOM 1455 C C . THR A 1 182 ? 9.838 9.278 8.885 1.00 86.38 182 THR A C 1
ATOM 1457 O O . THR A 1 182 ? 9.138 9.769 9.772 1.00 86.38 182 THR A O 1
ATOM 1460 N N . SER A 1 183 ? 9.422 8.260 8.126 1.00 85.25 183 SER A N 1
ATOM 1461 C CA . SER A 1 183 ? 8.118 7.621 8.302 1.00 85.25 183 SER A CA 1
ATOM 1462 C C . SER A 1 183 ? 7.988 7.001 9.697 1.00 85.25 183 SER A C 1
ATOM 1464 O O . SER A 1 183 ? 7.051 7.325 10.428 1.00 85.25 183 SER A O 1
ATOM 1466 N N . VAL A 1 184 ? 8.957 6.194 10.135 1.00 85.88 184 VAL A N 1
ATOM 1467 C CA . VAL A 1 184 ? 8.930 5.556 11.462 1.00 85.88 184 VAL A CA 1
ATOM 1468 C C . VAL A 1 184 ? 8.910 6.599 12.581 1.00 85.88 184 VAL A C 1
ATOM 1470 O O . VAL A 1 184 ? 8.030 6.556 13.442 1.00 85.88 184 VAL A O 1
ATOM 1473 N N . ILE A 1 185 ? 9.829 7.566 12.552 1.00 88.56 185 ILE A N 1
ATOM 1474 C CA . ILE A 1 185 ? 9.943 8.600 13.589 1.00 88.56 185 ILE A CA 1
ATOM 1475 C C . ILE A 1 185 ? 8.670 9.450 13.644 1.00 88.56 185 ILE A C 1
ATOM 1477 O O . ILE A 1 185 ? 8.107 9.638 14.722 1.00 88.56 185 ILE A O 1
ATOM 1481 N N . GLY A 1 186 ? 8.174 9.928 12.501 1.00 87.56 186 GLY A N 1
ATOM 1482 C CA . GLY A 1 186 ? 6.976 10.766 12.471 1.00 87.56 186 GLY A CA 1
ATOM 1483 C C . GLY A 1 186 ? 5.723 10.023 12.947 1.00 87.56 186 GLY A C 1
ATOM 1484 O O . GLY A 1 186 ? 4.896 10.603 13.650 1.00 87.56 186 GLY A O 1
ATOM 1485 N N . ASN A 1 187 ? 5.603 8.724 12.657 1.00 88.06 187 ASN A N 1
ATOM 1486 C CA . ASN A 1 187 ? 4.483 7.922 13.147 1.00 88.06 187 ASN A CA 1
ATOM 1487 C C . ASN A 1 187 ? 4.577 7.641 14.645 1.00 88.06 187 ASN A C 1
ATOM 1489 O O . ASN A 1 187 ? 3.555 7.697 15.326 1.00 88.06 187 ASN A O 1
ATOM 1493 N N . ILE A 1 188 ? 5.781 7.424 15.181 1.00 88.94 188 ILE A N 1
ATOM 1494 C CA . ILE A 1 188 ? 5.992 7.342 16.633 1.00 88.94 188 ILE A CA 1
ATOM 1495 C C . ILE A 1 188 ? 5.568 8.654 17.300 1.00 88.94 188 ILE A C 1
ATOM 1497 O O . ILE A 1 188 ? 4.813 8.622 18.269 1.00 88.94 188 ILE A O 1
ATOM 1501 N N . ILE A 1 189 ? 5.986 9.804 16.762 1.00 89.94 189 ILE A N 1
ATOM 1502 C CA . ILE A 1 189 ? 5.620 11.123 17.302 1.00 89.94 189 ILE A CA 1
ATOM 1503 C C . ILE A 1 189 ? 4.099 11.320 17.287 1.00 89.94 189 ILE A C 1
ATOM 1505 O O . ILE A 1 189 ? 3.531 11.713 18.306 1.00 89.94 189 ILE A O 1
ATOM 1509 N N . LEU A 1 190 ? 3.429 11.003 16.174 1.00 88.56 190 LEU A N 1
ATOM 1510 C CA . LEU A 1 190 ? 1.968 11.082 16.064 1.00 88.56 190 LEU A CA 1
ATOM 1511 C C . LEU A 1 190 ? 1.268 10.193 17.094 1.00 88.56 190 LEU A C 1
ATOM 1513 O O . LEU A 1 190 ? 0.351 10.650 17.777 1.00 88.56 190 LEU A O 1
ATOM 1517 N N . ILE A 1 191 ? 1.711 8.944 17.241 1.00 87.69 191 ILE A N 1
ATOM 1518 C CA . ILE A 1 191 ? 1.140 8.010 18.218 1.00 87.69 191 ILE A CA 1
ATOM 1519 C C . ILE A 1 191 ? 1.345 8.538 19.639 1.00 87.69 191 ILE A C 1
ATOM 1521 O O . ILE A 1 191 ? 0.393 8.548 20.420 1.00 87.69 191 ILE A O 1
ATOM 1525 N N . CYS A 1 192 ? 2.545 9.013 19.979 1.00 87.81 192 CYS A N 1
ATOM 1526 C CA . CYS A 1 192 ? 2.840 9.596 21.288 1.00 87.81 192 CYS A CA 1
ATOM 1527 C C . CYS A 1 192 ? 1.962 10.820 21.571 1.00 87.81 192 CYS A C 1
ATOM 1529 O O . CYS A 1 192 ? 1.394 10.925 22.658 1.00 87.81 192 CYS A O 1
ATOM 1531 N N . PHE A 1 193 ? 1.786 11.706 20.589 1.00 90.19 193 PHE A N 1
ATOM 1532 C CA . PHE A 1 193 ? 0.923 12.880 20.699 1.00 90.19 193 PHE A CA 1
ATOM 1533 C C . PHE A 1 193 ? -0.544 12.497 20.945 1.00 90.19 193 PHE A C 1
ATOM 1535 O O . PHE A 1 193 ? -1.172 12.986 21.890 1.00 90.19 193 PHE A O 1
ATOM 1542 N N . PHE A 1 194 ? -1.094 11.582 20.143 1.00 87.31 194 PHE A N 1
ATOM 1543 C CA . PHE A 1 194 ? -2.470 11.116 20.321 1.00 87.31 194 PHE A CA 1
ATOM 1544 C C . PHE A 1 194 ? -2.665 10.331 21.625 1.00 87.31 194 PHE A C 1
ATOM 1546 O O . PHE A 1 194 ? -3.713 10.426 22.256 1.00 87.31 194 PHE A O 1
ATOM 1553 N N . THR A 1 195 ? -1.651 9.592 22.070 1.00 84.50 195 THR A N 1
ATOM 1554 C CA . THR A 1 195 ? -1.691 8.867 23.347 1.00 84.50 195 THR A CA 1
ATOM 1555 C C . THR A 1 195 ? -1.676 9.836 24.525 1.00 84.50 195 THR A C 1
ATOM 1557 O O . THR A 1 195 ? -2.492 9.701 25.433 1.00 84.50 195 THR A O 1
ATOM 1560 N N . ALA A 1 196 ? -0.810 10.853 24.497 1.00 86.62 196 ALA A N 1
ATOM 1561 C CA . ALA A 1 196 ? -0.764 11.883 25.529 1.00 86.62 196 ALA A CA 1
ATOM 1562 C C . ALA A 1 196 ? -2.085 12.664 25.598 1.00 86.62 196 ALA A C 1
ATOM 1564 O O . ALA A 1 196 ? -2.659 12.803 26.672 1.00 86.62 196 ALA A O 1
ATOM 1565 N N . THR A 1 197 ? -2.620 13.105 24.456 1.00 85.94 197 THR A N 1
ATOM 1566 C CA . THR A 1 197 ? -3.912 13.816 24.411 1.00 85.94 197 THR A CA 1
ATOM 1567 C C . THR A 1 197 ? -5.082 12.953 24.881 1.00 85.94 197 THR A C 1
ATOM 1569 O O . THR A 1 197 ? -5.975 13.469 25.555 1.00 85.94 197 THR A O 1
ATOM 1572 N N . LEU A 1 198 ? -5.071 11.646 24.596 1.00 79.88 198 LEU A N 1
ATOM 1573 C CA . LEU A 1 198 ? -6.052 10.711 25.146 1.00 79.88 198 LEU A CA 1
ATOM 1574 C C . LEU A 1 198 ? -5.937 10.651 26.675 1.00 79.88 198 LEU A C 1
ATOM 1576 O O . LEU A 1 198 ? -6.931 10.874 27.353 1.00 79.88 198 LEU A O 1
ATOM 1580 N N . LEU A 1 199 ? -4.737 10.433 27.222 1.00 77.88 199 LEU A N 1
ATOM 1581 C CA . LEU A 1 199 ? -4.504 10.341 28.672 1.00 77.88 199 LEU A CA 1
ATOM 1582 C C . LEU A 1 199 ? -4.851 11.631 29.431 1.00 77.88 199 LEU A C 1
ATOM 1584 O O . LEU A 1 199 ? -5.268 11.575 30.584 1.00 77.88 199 LEU A O 1
ATOM 1588 N N . TRP A 1 200 ? -4.691 12.790 28.792 1.00 77.38 200 TRP A N 1
ATOM 1589 C CA . TRP A 1 200 ? -4.986 14.095 29.390 1.00 77.38 200 TRP A CA 1
ATOM 1590 C C . TRP A 1 200 ? -6.469 14.478 29.294 1.00 77.38 200 TRP A C 1
ATOM 1592 O O . TRP A 1 200 ? -6.902 15.432 29.940 1.00 77.38 200 TRP A O 1
ATOM 1602 N N . SER A 1 201 ? -7.269 13.752 28.507 1.00 70.38 201 SER A N 1
ATOM 1603 C CA . SER A 1 201 ? -8.700 14.016 28.388 1.00 70.38 201 SER A CA 1
ATOM 1604 C C . SER A 1 201 ? -9.467 13.459 29.599 1.00 70.38 201 SER A C 1
ATOM 1606 O O . SER A 1 201 ? -9.412 12.252 29.851 1.00 70.38 201 SER A O 1
ATOM 1608 N N . PRO A 1 202 ? -10.278 14.270 30.311 1.00 60.75 202 PRO A N 1
ATOM 1609 C CA . PRO A 1 202 ? -11.096 13.807 31.440 1.00 60.75 202 PRO A CA 1
ATOM 1610 C C . PRO A 1 202 ? -12.047 12.647 31.093 1.00 60.75 202 PRO A C 1
ATOM 1612 O O . PRO A 1 202 ? -12.393 11.848 31.960 1.00 60.75 202 PRO A O 1
ATOM 1615 N N . ARG A 1 203 ? -12.446 12.525 29.816 1.00 58.12 203 ARG A N 1
ATOM 1616 C CA . ARG A 1 203 ? -13.281 11.425 29.296 1.00 58.12 203 ARG A CA 1
ATOM 1617 C C . ARG A 1 203 ? -12.536 10.093 29.164 1.00 58.12 203 ARG A C 1
ATOM 1619 O O . ARG A 1 203 ? -13.179 9.052 29.199 1.00 58.12 203 ARG A O 1
ATOM 1626 N N . ALA A 1 204 ? -11.214 10.089 29.005 1.00 54.56 204 ALA A N 1
ATOM 1627 C CA . ALA A 1 204 ? -10.451 8.846 28.874 1.00 54.56 204 ALA A CA 1
ATOM 1628 C C . ALA A 1 204 ? -10.242 8.152 30.224 1.00 54.56 204 ALA A C 1
ATOM 1630 O O . ALA A 1 204 ? -10.268 6.924 30.285 1.00 54.56 204 ALA A O 1
ATOM 1631 N N . ASN A 1 205 ? -10.117 8.931 31.306 1.00 52.91 205 ASN A N 1
ATOM 1632 C CA . ASN A 1 205 ? -10.058 8.388 32.661 1.00 52.91 205 ASN A CA 1
ATOM 1633 C C . ASN A 1 205 ? -11.325 7.597 33.004 1.00 52.91 205 ASN A C 1
ATOM 1635 O O . ASN A 1 205 ? -11.203 6.504 33.535 1.00 52.91 205 ASN A O 1
ATOM 1639 N N . SER A 1 206 ? -12.527 8.059 32.634 1.00 54.56 206 SER A N 1
ATOM 1640 C CA . SER A 1 206 ? -13.755 7.291 32.902 1.00 54.56 206 SER A CA 1
ATOM 1641 C C . SER A 1 206 ? -13.850 5.994 32.085 1.00 54.56 206 SER A C 1
ATOM 1643 O O . SER A 1 206 ? -14.320 4.986 32.605 1.00 54.56 206 SER A O 1
ATOM 1645 N N . ILE A 1 207 ? -13.364 5.980 30.838 1.00 58.00 207 ILE A N 1
ATOM 1646 C CA . ILE A 1 207 ? -13.343 4.780 29.981 1.00 58.00 207 ILE A CA 1
ATOM 1647 C C . ILE A 1 207 ? -12.338 3.750 30.505 1.00 58.00 207 ILE A C 1
ATOM 1649 O O . ILE A 1 207 ? -12.679 2.574 30.611 1.00 58.00 207 ILE A O 1
ATOM 1653 N N . LEU A 1 208 ? -11.123 4.180 30.864 1.00 57.28 208 LEU A N 1
ATOM 1654 C CA . LEU A 1 208 ? -10.100 3.300 31.433 1.00 57.28 208 LEU A CA 1
ATOM 1655 C C . LEU A 1 208 ? -10.565 2.726 32.778 1.00 57.28 208 LEU A C 1
ATOM 1657 O O . LEU A 1 208 ? -10.411 1.533 33.024 1.00 57.28 208 LEU A O 1
ATOM 1661 N N . GLN A 1 209 ? -11.199 3.554 33.613 1.00 55.88 209 GLN A N 1
ATOM 1662 C CA . GLN A 1 209 ? -11.742 3.127 34.901 1.00 55.88 209 GLN A CA 1
ATOM 1663 C C . GLN A 1 209 ? -12.874 2.107 34.735 1.00 55.88 209 GLN A C 1
ATOM 1665 O O . GLN A 1 209 ? -12.884 1.115 35.456 1.00 55.88 209 GLN A O 1
ATOM 1670 N N . ASN A 1 210 ? -13.778 2.303 33.768 1.00 56.06 210 ASN A N 1
ATOM 1671 C CA . ASN A 1 210 ? -14.860 1.358 33.474 1.00 56.06 210 ASN A CA 1
ATOM 1672 C C . ASN A 1 210 ? -14.330 0.027 32.918 1.00 56.06 210 ASN A C 1
ATOM 1674 O O . ASN A 1 210 ? -14.756 -1.027 33.377 1.00 56.06 210 ASN A O 1
ATOM 1678 N N . HIS A 1 211 ? -13.347 0.056 32.011 1.00 62.22 211 HIS A N 1
ATOM 1679 C CA . HIS A 1 211 ? -12.741 -1.164 31.464 1.00 62.22 211 HIS A CA 1
ATOM 1680 C C . HIS A 1 211 ? -12.003 -1.985 32.534 1.00 62.22 211 HIS A C 1
ATOM 1682 O O . HIS A 1 211 ? -12.115 -3.209 32.555 1.00 62.22 211 HIS A O 1
ATOM 1688 N N . ILE A 1 212 ? -11.281 -1.317 33.444 1.00 60.06 212 ILE A N 1
ATOM 1689 C CA . ILE A 1 212 ? -10.615 -1.962 34.588 1.00 60.06 212 ILE A CA 1
ATOM 1690 C C . ILE A 1 212 ? -11.652 -2.554 35.554 1.00 60.06 212 ILE A C 1
ATOM 1692 O O . ILE A 1 212 ? -11.449 -3.648 36.080 1.00 60.06 212 ILE A O 1
ATOM 1696 N N . LEU A 1 213 ? -12.772 -1.858 35.782 1.00 57.91 213 LEU A N 1
ATOM 1697 C CA . LEU A 1 213 ? -13.849 -2.344 36.648 1.00 57.91 213 LEU A CA 1
ATOM 1698 C C . LEU A 1 213 ? -14.550 -3.580 36.062 1.00 57.91 213 LEU A C 1
ATOM 1700 O O . LEU A 1 213 ? -14.867 -4.513 36.803 1.00 57.91 213 LEU A O 1
ATOM 1704 N N . ASP A 1 214 ? -14.779 -3.593 34.750 1.00 64.00 214 ASP A N 1
ATOM 1705 C CA . ASP A 1 214 ? -15.422 -4.704 34.046 1.00 64.00 214 ASP A CA 1
ATOM 1706 C C . ASP A 1 214 ? -14.496 -5.929 33.955 1.00 64.00 214 ASP A C 1
ATOM 1708 O O . ASP A 1 214 ? -14.946 -7.050 34.198 1.00 64.00 214 ASP A O 1
ATOM 1712 N N . GLU A 1 215 ? -13.189 -5.740 33.725 1.00 63.59 215 GLU A N 1
ATOM 1713 C CA . GLU A 1 215 ? -12.203 -6.831 33.819 1.00 63.59 215 GLU A CA 1
ATOM 1714 C C . GLU A 1 215 ? -12.089 -7.398 35.241 1.00 63.59 215 GLU A C 1
ATOM 1716 O O . GLU A 1 215 ? -11.957 -8.612 35.419 1.00 63.59 215 GLU A O 1
ATOM 1721 N N . ALA A 1 216 ? -12.152 -6.541 36.265 1.00 62.31 216 ALA A N 1
ATOM 1722 C CA . ALA A 1 216 ? -12.127 -6.979 37.657 1.00 62.31 216 ALA A CA 1
ATOM 1723 C C . ALA A 1 216 ? -13.379 -7.795 38.024 1.00 62.31 216 ALA A C 1
ATOM 1725 O O . ALA A 1 216 ? -13.266 -8.800 38.725 1.00 62.31 216 ALA A O 1
ATOM 1726 N N . LYS A 1 217 ? -14.560 -7.416 37.514 1.00 65.12 217 LYS A N 1
ATOM 1727 C CA . LYS A 1 217 ? -15.802 -8.190 37.686 1.00 65.12 217 LYS A CA 1
ATOM 1728 C C . LYS A 1 217 ? -15.782 -9.517 36.930 1.00 65.12 217 LYS A C 1
ATOM 1730 O O . LYS A 1 217 ? -16.246 -10.514 37.472 1.00 65.12 217 LYS A O 1
ATOM 1735 N N . ALA A 1 218 ? -15.222 -9.549 35.722 1.00 68.88 218 ALA A N 1
ATOM 1736 C CA . ALA A 1 218 ? -15.120 -10.768 34.920 1.00 68.88 218 ALA A CA 1
ATOM 1737 C C . ALA A 1 218 ? -14.162 -11.815 35.519 1.00 68.88 218 ALA A C 1
ATOM 1739 O O . ALA A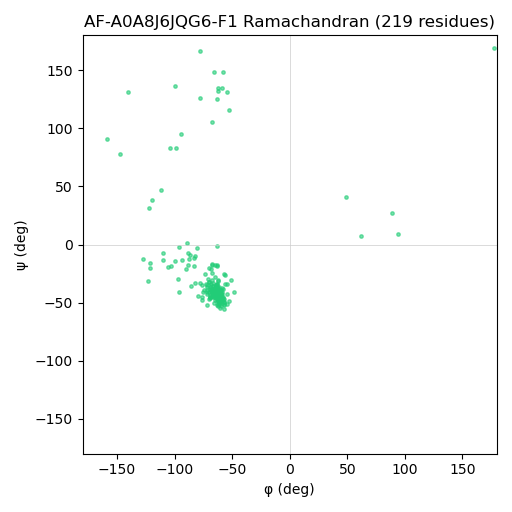 1 218 ? -14.325 -12.999 35.257 1.00 68.88 218 ALA A O 1
ATOM 1740 N N . LYS A 1 219 ? -13.181 -11.396 36.332 1.00 67.88 219 LYS A N 1
ATOM 1741 C CA . LYS A 1 219 ? -12.279 -12.299 37.075 1.00 67.88 219 LYS A CA 1
ATOM 1742 C C . LYS A 1 219 ? -12.818 -12.749 38.439 1.00 67.88 219 LYS A C 1
ATOM 1744 O O . LYS A 1 219 ? -12.187 -13.583 39.081 1.00 67.88 219 LYS A O 1
ATOM 1749 N N . ALA A 1 220 ? -13.923 -12.167 38.905 1.00 60.91 220 ALA A N 1
ATOM 1750 C CA . ALA A 1 220 ? -14.535 -12.470 40.200 1.00 60.91 220 ALA A CA 1
ATOM 1751 C C . ALA A 1 220 ? -15.690 -13.490 40.113 1.00 60.91 220 ALA A C 1
ATOM 1753 O O . ALA A 1 220 ? -16.255 -13.849 41.147 1.00 60.91 220 ALA A O 1
ATOM 1754 N N . HIS A 1 221 ? -16.027 -13.942 38.903 1.00 46.06 221 HIS A N 1
ATOM 1755 C CA . HIS A 1 221 ? -16.987 -15.006 38.599 1.00 46.06 221 HIS A CA 1
ATOM 1756 C C . HIS A 1 221 ? -16.266 -16.212 37.996 1.00 46.06 221 HIS A C 1
ATOM 1758 O O . HIS A 1 221 ? -16.774 -17.335 38.208 1.00 46.06 221 HIS A O 1
#

Sequence (221 aa):
MISFSVSAGCAFTYGAYVMPDRWINGTFHQYYVPIAAFNTFICTGLSCYSRFLEVDRPALSKLLRTAAFVHPFVFDNIPLFYRLLFCFGEDCNWNEAIPLHLYHLLFAFLTGFLFASHLPERLAPGRFDYFGHSHQLFHVCAVLGTHFQMEAVLTDRSSRQAWLSSHSDADTLASTLGVVATSVIGNIILICFFTATLLWSPRANSILQNHILDEAKAKAH

Mean predicted aligned error: 10.95 Å

Nearest PDB structures (foldseek):
  2z0n-assembly1_A-2  TM=2.642E-01  e=5.734E-01  Homo sapiens
  8haf-assembly1_R  TM=2.363E-01  e=5.154E+00  Homo sapiens

Organism: Eleutherodactylus coqui (NCBI:txid57060)

Solvent-accessible surface area (backbone atoms only — not comparable to full-atom values): 12121 Å² total; per-residue (Å²): 114,73,70,56,64,50,50,58,52,48,34,48,53,34,61,76,45,52,49,49,79,87,39,61,89,32,72,65,53,70,46,46,53,60,49,51,45,50,50,50,50,51,26,50,51,38,48,55,50,21,61,72,32,42,82,85,37,51,69,56,18,52,50,37,44,50,47,41,53,50,51,58,54,55,59,58,39,45,47,54,53,49,45,67,72,74,56,79,59,91,87,48,94,66,62,81,28,50,64,32,48,51,49,16,52,50,26,47,50,50,24,51,46,37,66,74,60,50,66,47,68,78,77,49,78,88,77,44,87,86,64,75,36,50,69,54,47,28,50,52,28,46,51,52,16,51,50,30,42,52,53,21,50,51,47,31,34,71,70,42,46,72,58,43,71,75,70,45,80,78,78,48,70,64,58,56,52,46,51,53,49,52,41,53,52,52,46,50,52,50,50,52,51,52,49,51,55,42,72,70,33,77,71,43,55,56,52,54,52,49,54,52,51,52,54,53,54,66,74,74,112

InterPro domains:
  IPR004254 AdipoR/Haemolysin-III-related [PF03006] (5-150)
  IPR004254 AdipoR/Haemolysin-III-related [PTHR20855] (2-160)

Secondary structure (DSSP, 8-state):
-HHHHHHHHHHHHIIIIIS-TTTTTSHHHHHHHHHHHHHHHHHHHHHHHHHHHHHH-HHHHHHHHHHHHHHHHHHHTHHHHHHHHH--STT-TTTTSHHHHHHHHHHHHHHHHHHHH-TTTTT-TTS-SSS--HHHHHHHHHHHHHHHHHHHHHHHHHHHHHHHHHHS----HHHHHHHHHHHHHHHHHHHHHHHHHHHHSHHHHHHHHHHHHHHHHHT--

Foldseek 3Di:
DVLLVVLLVLQVLCLQQLADPVCFVHPCSVCSNVVLLVLSLVLLLLQLVLVVCCVVPVPSSVVSNVCSNVVSVVSSCVSVVCCLVVVPDPPDPQCVLNVLSVLLVVLVVVLVCLVVPQPPCVVDPPDCPPHDHSVVSSVVSVVSSVVSSVVSSVSSCVRCVVVCVVRHDPPDPVNSVVSVVCSVVSSVVSNVVSVVVLVPDPVNVVVVVVVVVVVVVVVVD

Radius of gyration: 21.17 Å; Cα contacts (8 Å, |Δi|>4): 165; chains: 1; bounding box: 44×40×67 Å